Protein AF-A0A946URS5-F1 (afdb_monomer_lite)

Secondary structure (DSSP, 8-state):
---HHHHHHHHHHHHHHHHGGGTEEEEETTEEEES--SSEEEEEEEEEETTTEEEEEEEEEETT--EE-TTSS-EE---SGGG---SB-SS-TT--TT-EETTS-HHHHHHHIIIIIHHHHHHHHHHHHT-SSGGGGHHHHHHHHH---SSS-GGGSTHHHHHHHHHHHHTT-HHHHHHHHHHHHHHTT--HHHHHHHHHHHHH--SGGGT--

Structure (mmCIF, N/CA/C/O backbone):
data_AF-A0A946URS5-F1
#
_entry.id   AF-A0A946URS5-F1
#
loop_
_atom_site.group_PDB
_atom_site.id
_atom_site.type_symbol
_atom_site.label_atom_id
_atom_site.label_alt_id
_atom_site.label_comp_id
_atom_site.label_asym_id
_atom_site.label_entity_id
_atom_site.label_seq_id
_atom_site.pdbx_PDB_ins_code
_atom_site.Cartn_x
_atom_site.Cartn_y
_atom_site.Cartn_z
_atom_site.occupancy
_atom_site.B_iso_or_equiv
_atom_site.auth_seq_id
_atom_site.auth_comp_id
_atom_site.auth_asym_id
_atom_site.auth_atom_id
_atom_site.pdbx_PDB_model_num
ATOM 1 N N . MET A 1 1 ? 13.598 12.250 -23.402 1.00 90.44 1 MET A N 1
ATOM 2 C CA . MET A 1 1 ? 12.634 11.781 -22.384 1.00 90.44 1 MET A CA 1
ATOM 3 C C . MET A 1 1 ? 11.651 10.894 -23.112 1.00 90.44 1 MET A C 1
ATOM 5 O O . MET A 1 1 ? 11.209 11.304 -24.179 1.00 90.44 1 MET A O 1
ATOM 9 N N . LEU A 1 2 ? 11.371 9.710 -22.581 1.00 94.25 2 LEU A N 1
ATOM 10 C CA . LEU A 1 2 ? 10.405 8.775 -23.150 1.00 94.25 2 LEU A CA 1
ATOM 11 C C . LEU A 1 2 ? 9.027 9.427 -23.253 1.00 94.25 2 LEU A C 1
ATOM 13 O O . LEU A 1 2 ? 8.646 10.230 -22.389 1.00 94.25 2 LEU A O 1
ATOM 17 N N . SER A 1 3 ? 8.287 9.077 -24.304 1.00 96.00 3 SER A N 1
ATOM 18 C CA . SER A 1 3 ? 6.876 9.422 -24.374 1.00 96.00 3 SER A CA 1
ATOM 19 C C . SER A 1 3 ? 6.088 8.658 -23.305 1.00 96.00 3 SER A C 1
ATOM 21 O O . SER A 1 3 ? 6.568 7.720 -22.663 1.00 96.00 3 SER A O 1
ATOM 23 N N . ALA A 1 4 ? 4.845 9.086 -23.107 1.00 94.25 4 ALA A N 1
ATOM 24 C CA . ALA A 1 4 ? 3.891 8.361 -22.289 1.00 94.25 4 ALA A CA 1
ATOM 25 C C . ALA A 1 4 ? 3.738 6.900 -22.743 1.00 94.25 4 ALA A C 1
ATOM 27 O O . ALA A 1 4 ? 3.637 6.030 -21.890 1.00 94.25 4 ALA A O 1
ATOM 28 N N . ASP A 1 5 ? 3.725 6.627 -24.039 1.00 94.25 5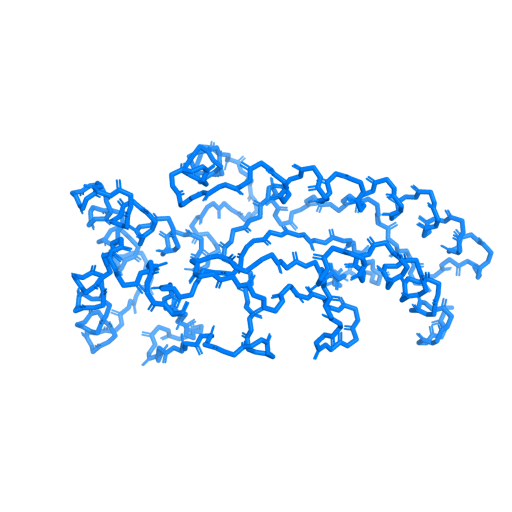 ASP A N 1
ATOM 29 C CA . ASP A 1 5 ? 3.456 5.277 -24.527 1.00 94.25 5 ASP A CA 1
ATOM 30 C C . ASP A 1 5 ? 4.720 4.418 -24.451 1.00 94.25 5 ASP A C 1
ATOM 32 O O . ASP A 1 5 ? 4.663 3.311 -23.922 1.00 94.25 5 ASP A O 1
ATOM 36 N N . ASP A 1 6 ? 5.884 4.978 -24.803 1.00 94.88 6 ASP A N 1
ATOM 37 C CA . ASP A 1 6 ? 7.175 4.278 -24.694 1.00 94.88 6 ASP A CA 1
ATOM 38 C C . ASP A 1 6 ? 7.498 3.874 -23.251 1.00 94.88 6 ASP A C 1
ATOM 40 O O . ASP A 1 6 ? 8.149 2.859 -23.009 1.00 94.88 6 ASP A O 1
ATOM 44 N N . PHE A 1 7 ? 7.046 4.666 -22.271 1.00 96.69 7 PHE A N 1
ATOM 45 C CA . PHE A 1 7 ? 7.262 4.337 -20.868 1.00 96.69 7 PHE A CA 1
ATOM 46 C C . PHE A 1 7 ? 6.332 3.216 -20.382 1.00 96.69 7 PHE A C 1
ATOM 48 O O . PHE A 1 7 ? 6.789 2.313 -19.684 1.00 96.69 7 PHE A O 1
ATOM 55 N N . TYR A 1 8 ? 5.034 3.263 -20.701 1.00 96.00 8 TYR A N 1
ATOM 56 C CA . TYR A 1 8 ? 4.059 2.355 -20.079 1.00 96.00 8 TYR A CA 1
ATOM 57 C C . TYR A 1 8 ? 3.742 1.119 -20.904 1.00 96.00 8 TYR A C 1
ATOM 59 O O . TYR A 1 8 ? 3.495 0.090 -20.295 1.00 96.00 8 TYR A O 1
ATOM 67 N N . ALA A 1 9 ? 3.809 1.160 -22.235 1.00 93.94 9 ALA A N 1
ATOM 68 C CA . ALA A 1 9 ? 3.525 -0.009 -23.065 1.00 93.94 9 ALA A CA 1
ATOM 69 C C . ALA A 1 9 ? 4.309 -1.273 -22.644 1.00 93.94 9 ALA A C 1
ATOM 71 O O . ALA A 1 9 ? 3.672 -2.312 -22.459 1.00 93.94 9 ALA A O 1
ATOM 72 N N . PRO A 1 10 ? 5.641 -1.231 -22.407 1.00 95.12 10 PRO A N 1
ATOM 73 C CA . PRO A 1 10 ? 6.361 -2.422 -21.953 1.00 95.12 10 PRO A CA 1
ATOM 74 C C . PRO A 1 10 ? 5.975 -2.845 -20.527 1.00 95.12 10 PRO A C 1
ATOM 76 O O . PRO A 1 10 ? 5.982 -4.035 -20.217 1.00 95.12 10 PRO A O 1
ATOM 79 N N . ILE A 1 11 ? 5.628 -1.888 -19.660 1.00 95.44 11 ILE A N 1
ATOM 80 C CA . ILE A 1 11 ? 5.189 -2.155 -18.283 1.00 95.44 11 ILE A CA 1
ATOM 81 C C . ILE A 1 11 ? 3.841 -2.868 -18.308 1.00 95.44 11 ILE A C 1
ATOM 83 O O . ILE A 1 11 ? 3.711 -3.932 -17.713 1.00 95.44 11 ILE A O 1
ATOM 87 N N . ASP A 1 12 ? 2.857 -2.292 -18.996 1.00 92.44 12 ASP A N 1
ATOM 88 C CA . ASP A 1 12 ? 1.502 -2.824 -19.079 1.00 92.44 12 ASP A CA 1
ATOM 89 C C . ASP A 1 12 ? 1.533 -4.226 -19.704 1.00 92.44 12 ASP A C 1
ATOM 91 O O . ASP A 1 12 ? 1.006 -5.164 -19.114 1.00 92.44 12 ASP A O 1
ATOM 95 N N . ALA A 1 13 ? 2.284 -4.422 -20.795 1.00 92.38 13 ALA A N 1
ATOM 96 C CA . ALA A 1 13 ? 2.452 -5.737 -21.416 1.00 92.38 13 ALA A CA 1
ATOM 97 C C . ALA A 1 13 ? 3.059 -6.790 -20.467 1.00 92.38 13 ALA A C 1
ATOM 99 O O . ALA A 1 13 ? 2.622 -7.944 -20.450 1.00 92.38 13 ALA A O 1
ATOM 100 N N . LEU A 1 14 ? 4.072 -6.424 -19.673 1.00 94.31 14 LEU A N 1
ATOM 101 C CA . LEU A 1 14 ? 4.682 -7.334 -18.704 1.00 94.31 14 LEU A CA 1
ATOM 102 C C . LEU A 1 14 ? 3.735 -7.639 -17.536 1.00 94.31 14 LEU A C 1
ATOM 104 O O . LEU A 1 14 ? 3.571 -8.805 -17.174 1.00 94.31 14 LEU A O 1
ATOM 108 N N . VAL A 1 15 ? 3.144 -6.606 -16.936 1.00 92.38 15 VAL A N 1
ATOM 109 C CA . VAL A 1 15 ? 2.330 -6.732 -15.723 1.00 92.38 15 VAL A CA 1
ATOM 110 C C . VAL A 1 15 ? 1.008 -7.426 -16.028 1.00 92.38 15 VAL A C 1
ATOM 112 O O . VAL A 1 15 ? 0.640 -8.333 -15.286 1.00 92.38 15 VAL A O 1
ATOM 115 N N . ASP A 1 16 ? 0.332 -7.080 -17.126 1.00 89.38 16 ASP A N 1
ATOM 116 C CA . ASP A 1 16 ? -0.917 -7.735 -17.524 1.00 89.38 16 ASP A CA 1
ATOM 117 C C . ASP A 1 16 ? -0.676 -9.223 -17.780 1.00 89.38 16 ASP A C 1
ATOM 119 O O . ASP A 1 16 ? -1.382 -10.062 -17.229 1.00 89.38 16 ASP A O 1
ATOM 123 N N . ARG A 1 17 ? 0.393 -9.574 -18.507 1.00 88.69 17 ARG A N 1
ATOM 124 C CA . ARG A 1 17 ? 0.787 -10.973 -18.731 1.00 88.69 17 ARG A CA 1
ATOM 125 C C . ARG A 1 17 ? 1.010 -11.744 -17.425 1.00 88.69 17 ARG A C 1
ATOM 127 O O . ARG A 1 17 ? 0.656 -12.911 -17.354 1.00 88.69 17 ARG A O 1
ATOM 134 N N . ARG A 1 18 ? 1.622 -11.127 -16.409 1.00 90.19 18 ARG A N 1
ATOM 135 C CA . ARG A 1 18 ? 2.018 -11.816 -15.164 1.00 90.19 18 ARG A CA 1
ATOM 136 C C . ARG A 1 18 ? 0.934 -11.828 -14.090 1.00 90.19 18 ARG A C 1
ATOM 138 O O . ARG A 1 18 ? 0.842 -12.792 -13.340 1.00 90.19 18 ARG A O 1
ATOM 145 N N . LEU A 1 19 ? 0.146 -10.762 -13.971 1.00 89.81 19 LEU A N 1
ATOM 146 C CA . LEU A 1 19 ? -0.828 -10.614 -12.889 1.00 89.81 19 LEU A CA 1
ATOM 147 C C . LEU A 1 19 ? -2.262 -10.963 -13.309 1.00 89.81 19 LEU A C 1
ATOM 149 O O . LEU A 1 19 ? -3.072 -11.261 -12.427 1.00 89.81 19 LEU A O 1
ATOM 153 N N . ALA A 1 20 ? -2.595 -10.973 -14.608 1.00 86.75 20 ALA A N 1
ATOM 154 C CA . ALA A 1 20 ? -3.944 -11.335 -15.058 1.00 86.75 20 ALA A CA 1
ATOM 155 C C . ALA A 1 20 ? -4.323 -12.766 -14.648 1.00 86.75 20 ALA A C 1
ATOM 157 O O . ALA A 1 20 ? -5.420 -12.983 -14.136 1.00 86.75 20 ALA A O 1
ATOM 158 N N . GLU A 1 21 ? -3.396 -13.723 -14.771 1.00 85.38 21 GLU A N 1
ATOM 159 C CA . GLU A 1 21 ? -3.600 -15.118 -14.340 1.00 85.38 21 GLU A CA 1
ATOM 160 C C . GLU A 1 21 ? -3.854 -15.237 -12.827 1.00 85.38 21 GLU A C 1
ATOM 162 O O . GLU A 1 21 ? -4.538 -16.149 -12.367 1.00 85.38 21 GLU A O 1
ATOM 167 N N . LEU A 1 22 ? -3.372 -14.269 -12.043 1.00 88.12 22 LEU A N 1
ATOM 168 C CA . LEU A 1 22 ? -3.565 -14.194 -10.592 1.00 88.12 22 LEU A CA 1
ATOM 169 C C . LEU A 1 22 ? -4.853 -13.450 -10.191 1.00 88.12 22 LEU A C 1
ATOM 171 O O . LEU A 1 22 ? -5.116 -13.252 -8.994 1.00 88.12 22 LEU A O 1
ATOM 175 N N . GLY A 1 23 ? -5.662 -13.042 -11.175 1.00 91.06 23 GLY A N 1
ATOM 176 C CA . GLY A 1 23 ? -6.934 -12.344 -10.998 1.00 91.06 23 GLY A CA 1
ATOM 177 C C . GLY A 1 23 ? -6.800 -10.841 -10.748 1.00 91.06 23 GLY A C 1
ATOM 178 O O . GLY A 1 23 ? -7.735 -10.222 -10.227 1.00 91.06 23 GLY A O 1
ATOM 179 N N . PHE A 1 2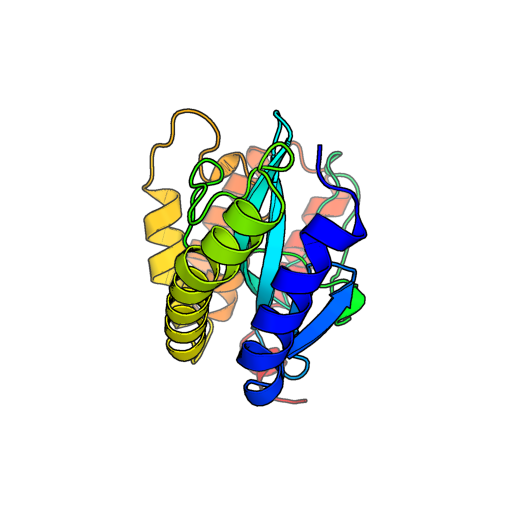4 ? -5.648 -10.244 -11.061 1.00 93.25 24 PHE A N 1
ATOM 180 C CA . PHE A 1 24 ? -5.513 -8.790 -11.053 1.00 93.25 24 PHE A CA 1
ATOM 181 C C . PHE A 1 24 ? -6.129 -8.192 -12.307 1.00 93.25 24 PHE A C 1
ATOM 183 O O . PHE A 1 24 ? -6.023 -8.733 -13.403 1.00 93.25 24 PHE A O 1
ATOM 190 N N . VAL A 1 25 ? -6.711 -7.013 -12.134 1.00 92.50 25 VAL A N 1
ATOM 191 C CA . VAL A 1 25 ? -7.199 -6.184 -13.230 1.00 92.50 25 VAL A CA 1
ATOM 192 C C . VAL A 1 25 ? -6.590 -4.796 -13.123 1.00 92.50 25 VAL A C 1
ATOM 194 O O . VAL A 1 25 ? -6.371 -4.280 -12.020 1.00 92.50 25 VAL A O 1
ATOM 197 N N . GLN A 1 26 ? -6.321 -4.175 -14.269 1.00 93.12 26 GLN A N 1
ATOM 198 C CA . GLN A 1 26 ? -5.874 -2.791 -14.307 1.00 93.12 26 GLN A CA 1
ATOM 199 C C . GLN A 1 26 ? -7.046 -1.872 -13.924 1.00 93.12 26 GLN A C 1
ATOM 201 O O . GLN A 1 26 ? -8.106 -1.887 -14.547 1.00 93.12 26 GLN A O 1
ATOM 206 N N . ILE A 1 27 ? -6.874 -1.069 -12.871 1.00 91.50 27 ILE A N 1
ATOM 207 C CA . ILE A 1 27 ? -7.929 -0.177 -12.345 1.00 91.50 27 ILE A CA 1
ATOM 208 C C . ILE A 1 27 ? -7.764 1.273 -12.806 1.00 91.50 27 ILE A C 1
ATOM 210 O O . ILE A 1 27 ? -8.723 2.046 -12.827 1.00 91.50 27 ILE A O 1
ATOM 214 N N . ARG A 1 28 ? -6.530 1.639 -13.154 1.00 90.44 28 ARG A N 1
ATOM 215 C CA . ARG A 1 28 ? -6.095 2.866 -13.830 1.00 90.44 28 ARG A CA 1
ATOM 216 C C . ARG A 1 28 ? -4.685 2.605 -14.361 1.00 90.44 28 ARG A C 1
ATOM 218 O O . ARG A 1 28 ? -4.033 1.672 -13.898 1.00 90.44 28 ARG A O 1
ATOM 225 N N . ARG A 1 29 ? -4.193 3.443 -15.275 1.00 90.44 29 ARG A N 1
ATOM 226 C CA . ARG A 1 29 ? -2.834 3.319 -15.827 1.00 90.44 29 ARG A CA 1
ATOM 227 C C . ARG A 1 29 ? -1.804 3.062 -14.725 1.00 90.44 29 ARG A C 1
ATOM 229 O O . ARG A 1 29 ? -1.778 3.772 -13.715 1.00 90.44 29 ARG A O 1
ATOM 236 N N . ALA A 1 30 ? -0.996 2.027 -14.922 1.00 91.38 30 ALA A N 1
ATOM 237 C CA . ALA A 1 30 ? 0.031 1.579 -13.993 1.00 91.38 30 ALA A CA 1
ATOM 238 C C . ALA A 1 30 ? -0.430 1.215 -12.574 1.00 91.38 30 ALA A C 1
ATOM 240 O O . ALA A 1 30 ? 0.341 1.341 -11.623 1.00 91.38 30 ALA A O 1
ATOM 241 N N . ASN A 1 31 ? -1.694 0.831 -12.402 1.00 94.12 31 ASN A N 1
ATOM 242 C CA . ASN A 1 31 ? -2.240 0.365 -11.135 1.00 94.12 31 ASN A CA 1
ATOM 243 C C . ASN A 1 31 ? -3.125 -0.856 -11.376 1.00 94.12 31 ASN A C 1
ATOM 245 O O . ASN A 1 31 ? -4.096 -0.800 -12.134 1.00 94.12 31 ASN A O 1
ATOM 249 N N . TRP A 1 32 ? -2.838 -1.913 -10.636 1.00 95.12 32 TRP A N 1
ATOM 250 C CA . TRP A 1 32 ? -3.509 -3.194 -10.698 1.00 95.12 32 TRP A CA 1
ATOM 251 C C . TRP A 1 32 ? -3.974 -3.591 -9.310 1.00 95.12 32 TRP A C 1
ATOM 253 O O . TRP A 1 32 ? -3.299 -3.361 -8.303 1.00 95.12 32 TRP A O 1
ATOM 263 N N . ALA A 1 33 ? -5.147 -4.199 -9.264 1.00 94.00 33 ALA A N 1
ATOM 264 C CA . ALA A 1 33 ? -5.737 -4.676 -8.033 1.00 94.00 33 ALA A CA 1
ATOM 265 C C . ALA A 1 33 ? -6.458 -5.992 -8.289 1.00 94.00 33 ALA A C 1
ATOM 267 O O . ALA A 1 33 ? -7.082 -6.171 -9.336 1.00 94.00 33 ALA A O 1
ATOM 268 N N . LYS A 1 34 ? -6.408 -6.904 -7.321 1.00 91.94 34 LYS A N 1
ATOM 269 C CA . LYS A 1 34 ? -7.194 -8.140 -7.383 1.00 91.94 34 LYS A CA 1
ATOM 270 C C . LYS A 1 34 ? -8.653 -7.843 -7.031 1.00 91.94 34 LYS A C 1
ATOM 272 O O . LYS A 1 34 ? -8.905 -7.046 -6.129 1.00 91.94 34 LYS A O 1
ATOM 277 N N . GLN A 1 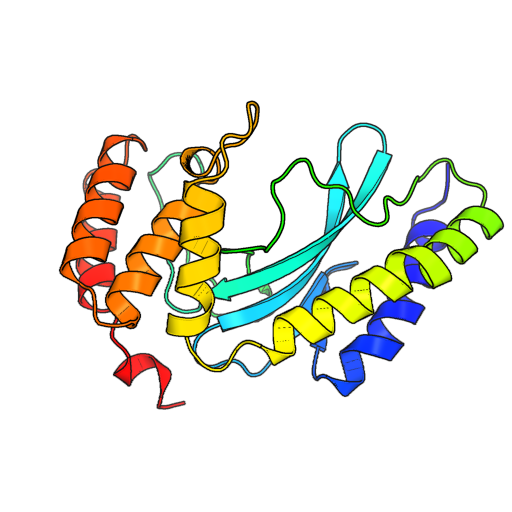35 ? -9.621 -8.411 -7.755 1.00 79.06 35 GLN A N 1
ATOM 278 C CA . GLN A 1 35 ? -11.047 -8.071 -7.593 1.00 79.06 35 GLN A CA 1
ATOM 279 C C . GLN A 1 35 ? -11.709 -8.732 -6.373 1.00 79.06 35 GLN A C 1
ATOM 281 O O . GLN A 1 35 ? -12.489 -8.072 -5.681 1.00 79.06 35 GLN A O 1
ATOM 286 N N . ASP A 1 36 ? -11.391 -9.990 -6.091 1.00 69.12 36 ASP A N 1
ATOM 287 C CA . ASP A 1 36 ? -12.017 -10.752 -5.011 1.00 69.12 36 ASP A CA 1
ATOM 288 C C . ASP A 1 36 ? -11.099 -10.837 -3.795 1.00 69.12 36 ASP A C 1
ATOM 290 O O . ASP A 1 36 ? -10.058 -11.503 -3.822 1.00 69.12 36 ASP A O 1
ATOM 294 N N . CYS A 1 37 ? -11.429 -10.066 -2.760 1.00 70.25 37 CYS A N 1
ATOM 295 C CA . CYS A 1 37 ? -10.664 -10.061 -1.525 1.00 70.25 37 CYS A CA 1
ATOM 296 C C . CYS A 1 37 ? -11.562 -9.636 -0.364 1.00 70.25 37 CYS A C 1
ATOM 298 O O . CYS A 1 37 ? -11.968 -8.473 -0.297 1.00 70.25 37 CYS A O 1
ATOM 300 N N . LYS A 1 38 ? -11.854 -10.572 0.547 1.00 72.56 38 LYS A N 1
ATOM 301 C CA . LYS A 1 38 ? -12.767 -10.355 1.678 1.00 72.56 38 LYS A CA 1
ATOM 302 C C . LYS A 1 38 ? -12.255 -9.287 2.651 1.00 72.56 38 LYS A C 1
ATOM 304 O O . LYS A 1 38 ? -12.944 -8.314 2.942 1.00 72.56 38 LYS A O 1
ATOM 309 N N . SER A 1 39 ? -11.007 -9.419 3.092 1.00 83.31 39 SER A N 1
ATOM 310 C CA . SER A 1 39 ? -10.408 -8.587 4.146 1.00 83.31 39 SER A CA 1
ATOM 311 C C . SER A 1 39 ? -9.356 -7.601 3.639 1.00 83.31 39 SER A C 1
ATOM 313 O O . SER A 1 39 ? -9.328 -6.446 4.067 1.00 83.31 39 SER A O 1
ATOM 315 N N . ALA A 1 40 ? -8.499 -8.042 2.720 1.00 89.56 40 ALA A N 1
ATOM 316 C CA . ALA A 1 40 ? -7.384 -7.263 2.203 1.00 89.56 40 ALA A CA 1
ATOM 317 C C . ALA A 1 40 ? -7.232 -7.484 0.705 1.00 89.56 40 ALA A C 1
ATOM 319 O O . ALA A 1 40 ? -7.158 -8.619 0.246 1.00 89.56 40 ALA A O 1
ATOM 320 N N . ARG A 1 41 ? -7.151 -6.395 -0.048 1.00 91.75 41 ARG A N 1
ATOM 321 C CA . ARG A 1 41 ? -7.011 -6.370 -1.494 1.00 91.75 41 ARG A CA 1
ATOM 322 C C . ARG A 1 41 ? -5.554 -6.173 -1.897 1.00 91.75 41 ARG A C 1
ATOM 324 O O . ARG A 1 41 ? -5.021 -5.093 -1.633 1.00 91.75 41 ARG A O 1
ATOM 331 N N . PRO A 1 42 ? -4.922 -7.163 -2.553 1.00 94.19 42 PRO A N 1
ATOM 332 C CA . PRO A 1 42 ? -3.629 -6.985 -3.193 1.00 94.19 42 PRO A CA 1
ATOM 333 C C . PRO A 1 42 ? -3.648 -5.818 -4.181 1.00 94.19 42 PRO A C 1
ATOM 335 O O . PRO A 1 42 ? -4.537 -5.728 -5.035 1.00 94.19 42 PRO A O 1
ATOM 338 N N . LEU A 1 43 ? -2.652 -4.946 -4.064 1.00 94.75 43 LEU A N 1
ATOM 339 C CA . LEU A 1 43 ? -2.408 -3.811 -4.942 1.00 94.75 43 LEU A CA 1
ATOM 340 C C . LEU A 1 43 ? -0.982 -3.861 -5.469 1.00 94.75 43 LEU A C 1
ATOM 342 O O . LEU A 1 43 ? -0.046 -4.038 -4.694 1.00 94.75 43 LEU A O 1
ATOM 346 N N . PHE A 1 44 ? -0.827 -3.615 -6.763 1.00 94.94 44 PHE A N 1
ATOM 347 C CA . PHE A 1 44 ? 0.454 -3.388 -7.420 1.00 94.94 44 PHE A CA 1
ATOM 348 C C . PHE A 1 44 ? 0.351 -2.111 -8.250 1.00 94.94 44 PHE A C 1
ATOM 350 O O . PHE A 1 44 ? -0.636 -1.912 -8.957 1.00 94.94 44 PHE A O 1
ATOM 357 N N . PHE A 1 45 ? 1.326 -1.215 -8.174 1.00 94.50 45 PHE A N 1
ATOM 358 C CA . PHE A 1 45 ? 1.321 -0.003 -8.985 1.00 94.50 45 PHE A CA 1
ATOM 359 C C . PHE A 1 45 ? 2.719 0.564 -9.190 1.00 94.50 45 PHE A C 1
ATOM 361 O O . PHE A 1 45 ? 3.642 0.280 -8.435 1.00 94.50 45 PHE A O 1
ATOM 368 N N . ILE A 1 46 ? 2.866 1.411 -10.204 1.00 94.50 46 ILE A N 1
ATOM 369 C CA . ILE A 1 46 ? 4.089 2.176 -10.427 1.00 94.50 46 ILE A CA 1
ATOM 370 C C . ILE A 1 46 ? 3.954 3.528 -9.725 1.00 94.50 46 ILE A C 1
ATOM 372 O O . ILE A 1 46 ? 3.128 4.363 -10.100 1.00 94.50 46 ILE A O 1
ATOM 376 N N . GLN A 1 47 ? 4.760 3.754 -8.690 1.00 92.75 47 GLN A N 1
ATOM 377 C CA . GLN A 1 47 ? 4.840 5.038 -8.005 1.00 92.75 47 GLN A CA 1
ATOM 378 C C . GLN A 1 47 ? 5.822 5.961 -8.726 1.00 92.75 47 GLN A C 1
ATOM 380 O O . GLN A 1 47 ? 6.939 5.562 -9.046 1.00 92.75 47 GLN A O 1
ATOM 385 N N . HIS A 1 48 ? 5.429 7.217 -8.942 1.00 92.81 48 HIS A N 1
ATOM 386 C CA . HIS A 1 48 ? 6.305 8.247 -9.499 1.00 92.81 48 HIS A CA 1
ATOM 387 C C . HIS A 1 48 ? 6.920 9.098 -8.389 1.00 92.81 48 HIS A C 1
ATOM 389 O O . HIS A 1 48 ? 6.218 9.643 -7.536 1.00 92.81 48 HIS A O 1
ATOM 395 N N . TYR A 1 49 ? 8.236 9.252 -8.439 1.00 90.00 49 TYR A N 1
ATOM 396 C CA . TYR A 1 49 ? 9.031 10.038 -7.507 1.00 90.00 49 TYR A CA 1
ATOM 397 C C . TYR A 1 49 ? 9.545 11.316 -8.179 1.00 90.00 49 TYR A C 1
ATOM 399 O O . TYR A 1 49 ? 9.566 11.456 -9.408 1.00 90.00 49 TYR A O 1
ATOM 407 N N . LYS A 1 50 ? 10.019 12.262 -7.358 1.00 86.88 50 LYS A N 1
ATOM 408 C CA . LYS A 1 50 ? 10.766 13.428 -7.851 1.00 86.88 50 LYS A CA 1
ATOM 409 C C . LYS A 1 50 ? 11.960 12.975 -8.703 1.00 86.88 50 LYS A C 1
ATOM 411 O O . LYS A 1 50 ? 12.569 11.943 -8.428 1.00 86.88 50 LYS A O 1
ATOM 416 N N . GLY A 1 51 ? 12.289 13.769 -9.723 1.00 88.06 51 GLY A N 1
ATOM 417 C CA . GLY A 1 51 ? 13.398 13.484 -10.640 1.00 88.06 51 GLY A CA 1
ATOM 418 C C . GLY A 1 51 ? 13.049 12.553 -11.803 1.00 88.06 51 GLY A C 1
ATOM 419 O O . GLY A 1 51 ? 13.958 12.008 -12.413 1.00 88.06 51 GLY A O 1
ATOM 420 N N . LYS A 1 52 ? 11.755 12.370 -12.118 1.00 92.00 52 LYS A N 1
ATOM 421 C CA . LYS A 1 52 ? 11.294 11.501 -13.219 1.00 92.00 52 LYS A CA 1
ATOM 422 C C . LYS A 1 52 ? 11.818 10.064 -13.082 1.00 92.00 52 LYS A C 1
ATOM 424 O O . LYS A 1 52 ? 12.226 9.429 -14.050 1.00 92.00 52 LYS A O 1
ATOM 429 N N . ILE A 1 53 ? 11.778 9.567 -11.851 1.00 93.38 53 ILE A N 1
ATOM 430 C CA . ILE A 1 53 ? 12.030 8.170 -11.511 1.00 93.38 53 ILE A CA 1
ATOM 431 C C . ILE A 1 53 ? 10.706 7.555 -11.095 1.00 93.38 53 ILE A C 1
ATOM 433 O O . ILE A 1 53 ? 9.919 8.197 -10.400 1.00 93.38 53 ILE A O 1
ATOM 437 N N . SER A 1 54 ? 10.463 6.320 -11.505 1.00 94.81 54 SER A N 1
ATOM 438 C CA . SER A 1 54 ? 9.323 5.539 -11.026 1.00 94.81 54 SER A CA 1
ATOM 439 C C . SER A 1 54 ? 9.798 4.210 -10.468 1.00 94.81 54 SER A C 1
ATOM 441 O O . SER A 1 54 ? 10.881 3.774 -10.825 1.00 94.81 54 SER A O 1
ATOM 443 N N . ALA A 1 55 ? 9.026 3.571 -9.603 1.00 93.94 55 ALA A N 1
ATOM 444 C CA . ALA A 1 55 ? 9.338 2.231 -9.115 1.00 93.94 55 ALA A CA 1
ATOM 445 C C . ALA A 1 55 ? 8.043 1.451 -8.854 1.00 93.94 55 ALA A C 1
ATOM 447 O O . ALA A 1 55 ? 7.025 2.078 -8.537 1.00 93.94 55 ALA A O 1
ATOM 448 N N . PRO A 1 56 ? 8.049 0.117 -8.999 1.00 94.06 56 PRO A N 1
ATOM 449 C CA . PRO A 1 56 ? 6.964 -0.716 -8.512 1.00 94.06 56 PRO A CA 1
ATOM 450 C C . PRO A 1 56 ? 6.793 -0.590 -7.000 1.00 94.06 56 PRO A C 1
ATOM 452 O O . PRO A 1 56 ? 7.755 -0.545 -6.239 1.00 94.06 56 PRO A O 1
ATOM 455 N N . VAL A 1 57 ? 5.537 -0.580 -6.578 1.00 93.06 57 VAL A N 1
ATOM 456 C CA . VAL A 1 57 ? 5.107 -0.652 -5.188 1.00 93.06 57 VAL A CA 1
ATOM 457 C C . VAL A 1 57 ? 3.970 -1.653 -5.111 1.00 93.06 57 VAL A C 1
ATOM 459 O O . VAL A 1 57 ? 3.078 -1.670 -5.962 1.00 93.06 57 VAL A O 1
ATOM 462 N N . TRP A 1 58 ? 3.983 -2.474 -4.069 1.00 94.44 58 TRP A N 1
ATOM 463 C CA . TRP A 1 58 ? 2.910 -3.416 -3.807 1.00 94.44 58 TRP A CA 1
ATOM 464 C C . TRP A 1 58 ? 2.565 -3.504 -2.333 1.00 94.44 58 TRP A C 1
ATOM 466 O O . TRP A 1 58 ? 3.319 -3.075 -1.464 1.00 94.44 58 TRP A O 1
ATOM 476 N N . GLY A 1 59 ? 1.392 -4.053 -2.055 1.00 94.19 59 GLY A N 1
ATOM 477 C CA . GLY A 1 59 ? 0.918 -4.256 -0.700 1.00 94.19 59 GLY A CA 1
ATOM 478 C C . GLY A 1 59 ? -0.582 -4.482 -0.662 1.00 94.19 59 GLY A C 1
ATOM 479 O O . GLY A 1 59 ? -1.169 -4.959 -1.633 1.00 94.19 59 GLY A O 1
ATOM 480 N N . TYR A 1 60 ? -1.207 -4.127 0.454 1.00 93.81 60 TYR A N 1
ATOM 481 C CA . TYR A 1 60 ? -2.629 -4.363 0.671 1.00 93.81 60 TYR A CA 1
ATOM 482 C C . TYR A 1 60 ? -3.404 -3.072 0.897 1.00 93.81 60 TYR A C 1
ATOM 484 O O . TYR A 1 60 ? -2.938 -2.169 1.592 1.00 93.81 60 TYR A O 1
ATOM 492 N N . SER A 1 61 ? -4.611 -3.025 0.335 1.00 92.81 61 SER A N 1
ATOM 493 C CA . SER A 1 61 ? -5.701 -2.149 0.768 1.00 92.81 61 SER A CA 1
ATOM 494 C C . SER A 1 61 ? -6.648 -2.947 1.658 1.00 92.81 61 SER A C 1
ATOM 496 O O . SER A 1 61 ? -7.109 -4.011 1.261 1.00 92.81 61 SER A O 1
ATOM 498 N N . LEU A 1 62 ? -6.929 -2.477 2.862 1.00 91.88 62 LEU A N 1
ATOM 499 C CA . LEU A 1 62 ? -7.731 -3.172 3.858 1.00 91.88 62 LEU A CA 1
ATOM 500 C C . LEU A 1 62 ? -9.167 -2.642 3.823 1.00 91.88 62 LEU A C 1
ATOM 502 O O . LEU A 1 62 ? -9.419 -1.459 4.043 1.00 91.88 62 LEU A O 1
ATOM 506 N N . ASN A 1 63 ? -10.135 -3.528 3.584 1.00 87.44 63 ASN A N 1
ATOM 507 C CA . ASN A 1 63 ? -11.533 -3.136 3.343 1.00 87.44 63 ASN A CA 1
ATOM 508 C C . ASN A 1 63 ? -12.230 -2.531 4.579 1.00 87.44 63 ASN A C 1
ATOM 510 O O . ASN A 1 63 ? -13.286 -1.906 4.462 1.00 87.44 63 ASN A O 1
ATOM 514 N N . PHE A 1 64 ? -11.646 -2.728 5.760 1.00 88.81 64 PHE A N 1
ATOM 515 C CA . PHE A 1 64 ? -12.169 -2.294 7.055 1.00 88.81 64 PHE A CA 1
ATOM 516 C C . PHE A 1 64 ? -11.423 -1.082 7.632 1.00 88.81 64 PHE A C 1
ATOM 518 O O . PHE A 1 64 ? -11.794 -0.597 8.701 1.00 88.81 64 PHE A O 1
ATOM 525 N N . VAL A 1 65 ? -10.388 -0.580 6.948 1.00 90.75 65 VAL A N 1
ATOM 526 C CA . VAL A 1 65 ? -9.596 0.558 7.426 1.00 90.75 65 VAL A CA 1
ATOM 527 C C . VAL A 1 65 ? -10.132 1.854 6.822 1.00 90.75 65 VAL A C 1
ATOM 529 O O . VAL A 1 65 ? -10.189 2.001 5.598 1.00 90.75 65 VAL A O 1
ATOM 532 N N . PRO A 1 66 ? -10.539 2.821 7.655 1.00 90.31 66 PRO A N 1
ATOM 533 C CA . PRO A 1 66 ? -10.958 4.120 7.165 1.00 90.31 66 PRO A CA 1
ATOM 534 C C . PRO A 1 66 ? -9.760 4.981 6.763 1.00 90.31 66 PRO A C 1
ATOM 536 O O . PRO A 1 66 ? -8.682 4.864 7.332 1.00 90.31 66 PRO A O 1
ATOM 539 N N . HIS A 1 67 ? -9.951 5.887 5.806 1.00 88.69 67 HIS A N 1
ATOM 540 C CA . HIS A 1 67 ? -8.925 6.842 5.377 1.00 88.69 67 HIS A CA 1
ATOM 541 C C . HIS A 1 67 ? -9.307 8.244 5.812 1.00 88.69 67 HIS A C 1
ATOM 543 O O . HIS A 1 67 ? -10.464 8.645 5.692 1.00 88.69 67 HIS A O 1
ATOM 549 N N . ILE A 1 68 ? -8.332 9.021 6.262 1.00 85.31 68 ILE A N 1
ATOM 550 C CA . ILE A 1 68 ? -8.549 10.409 6.672 1.00 85.31 68 ILE A CA 1
ATOM 551 C C . ILE A 1 68 ? -7.986 11.322 5.588 1.00 85.31 68 ILE A C 1
ATOM 553 O O . ILE A 1 68 ? -6.942 11.029 5.005 1.00 85.31 68 ILE A O 1
ATOM 557 N N . ASN A 1 69 ? -8.671 12.422 5.268 1.00 81.44 69 ASN A N 1
ATOM 558 C CA . ASN A 1 69 ? -8.024 13.446 4.450 1.00 81.44 69 ASN A CA 1
ATOM 559 C C . ASN A 1 69 ? -6.866 14.106 5.207 1.00 81.44 69 ASN A C 1
ATOM 561 O O . ASN A 1 69 ? -6.806 14.094 6.433 1.00 81.44 69 ASN A O 1
ATOM 565 N N . ASN A 1 70 ? -6.004 14.787 4.457 1.00 73.50 70 ASN A N 1
ATOM 566 C CA . ASN A 1 70 ? -4.831 15.484 4.989 1.00 73.50 70 ASN A CA 1
ATOM 567 C C . ASN A 1 70 ? -5.150 16.520 6.083 1.00 73.50 70 ASN A C 1
ATOM 569 O O . ASN A 1 70 ? -4.252 16.916 6.809 1.00 73.50 70 ASN A O 1
ATOM 573 N N . SER A 1 71 ? -6.403 16.978 6.191 1.00 76.12 71 SER A N 1
ATOM 574 C CA . SER A 1 71 ? -6.833 17.954 7.197 1.00 76.12 71 SER A CA 1
ATOM 575 C C . SER A 1 71 ? -7.419 17.329 8.470 1.00 76.12 71 SER A C 1
ATOM 577 O O . SER A 1 71 ? -7.977 18.063 9.279 1.00 76.12 71 SER A O 1
ATOM 579 N N . GLY A 1 72 ? -7.449 15.997 8.607 1.00 75.94 72 GLY A N 1
ATOM 580 C CA . GLY A 1 72 ? -7.994 15.342 9.806 1.00 75.94 72 GLY A CA 1
ATOM 581 C C . GLY A 1 72 ? -9.509 15.517 10.019 1.00 75.94 72 GLY A C 1
ATOM 582 O O . GLY A 1 72 ? -10.026 15.241 11.105 1.00 75.94 72 GLY A O 1
ATOM 583 N N . ALA A 1 73 ? -10.232 16.013 9.007 1.00 79.88 73 ALA A N 1
ATOM 584 C CA . ALA A 1 73 ? -11.603 16.522 9.150 1.00 79.88 73 ALA A CA 1
ATOM 585 C C . ALA A 1 73 ? -12.661 15.655 8.458 1.00 79.88 73 ALA A C 1
ATOM 587 O O . ALA A 1 73 ? -13.855 15.803 8.721 1.00 79.88 73 ALA A O 1
ATOM 588 N N . LYS A 1 74 ? -12.247 14.772 7.545 1.00 83.56 74 LYS A N 1
ATOM 589 C CA . LYS A 1 74 ? -13.149 13.904 6.788 1.00 83.56 74 LYS A CA 1
ATOM 590 C C . LYS A 1 74 ? -12.594 12.501 6.652 1.00 83.56 74 LYS A C 1
ATOM 592 O O . LYS A 1 74 ? -11.390 12.294 6.525 1.00 83.56 74 LYS A O 1
ATOM 597 N N . LEU A 1 75 ? -13.533 11.571 6.613 1.00 86.19 75 LEU A N 1
ATOM 598 C CA . LEU A 1 75 ? -13.338 10.137 6.642 1.00 86.19 75 LEU A CA 1
ATOM 599 C C . LEU A 1 75 ? -13.843 9.541 5.309 1.00 86.19 75 LEU A C 1
ATOM 601 O O . LEU A 1 75 ? -14.960 9.835 4.888 1.00 86.19 75 LEU A O 1
ATOM 605 N N . TYR A 1 76 ? -13.012 8.733 4.637 1.00 83.75 76 TYR A N 1
ATOM 606 C CA . TYR A 1 76 ? -13.251 8.116 3.323 1.00 83.75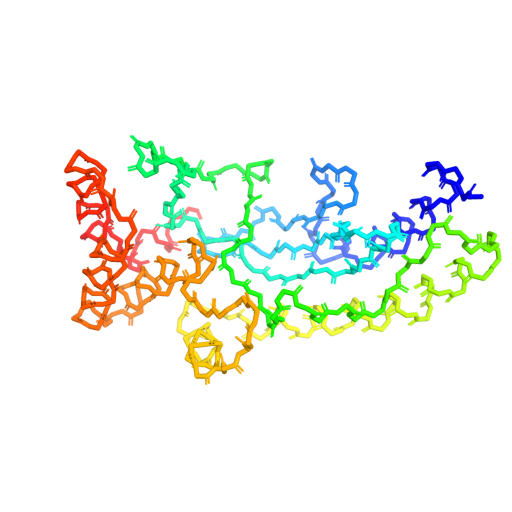 76 TYR A CA 1
ATOM 607 C C . TYR A 1 76 ? -13.029 6.601 3.333 1.00 83.75 76 TYR A C 1
ATOM 609 O O . TYR A 1 76 ? -12.172 6.088 4.045 1.00 83.75 76 TYR A O 1
ATOM 617 N N . TRP A 1 77 ? -13.861 5.894 2.563 1.00 77.12 77 TRP A N 1
ATOM 618 C CA . TRP A 1 77 ? -13.912 4.435 2.527 1.00 77.12 77 TRP A CA 1
ATOM 619 C C . TRP A 1 77 ? -13.606 3.966 1.117 1.00 77.12 77 TRP A C 1
ATOM 621 O O . TRP A 1 77 ? -14.209 4.433 0.147 1.00 77.12 77 TRP A O 1
ATOM 631 N N . HIS A 1 78 ? -12.723 2.984 1.016 1.00 73.31 78 HIS A N 1
ATOM 632 C CA . HIS A 1 78 ? -12.332 2.398 -0.254 1.00 73.31 78 HIS A CA 1
ATOM 633 C C . HIS A 1 78 ? -13.016 1.045 -0.439 1.00 73.31 78 HIS A C 1
ATOM 635 O O . HIS A 1 78 ? -12.389 -0.002 -0.391 1.00 73.31 78 HIS A O 1
ATOM 641 N N . ARG A 1 79 ? -14.345 1.073 -0.626 1.00 69.00 79 ARG A N 1
ATOM 642 C CA . ARG A 1 79 ? -15.171 -0.143 -0.797 1.00 69.00 79 ARG A CA 1
ATOM 643 C C . ARG A 1 79 ? -15.160 -0.705 -2.213 1.00 69.00 79 ARG A C 1
ATOM 645 O O . ARG A 1 79 ? -15.616 -1.817 -2.439 1.00 69.00 79 ARG A O 1
ATOM 652 N N . THR A 1 80 ? -14.694 0.080 -3.177 1.00 80.44 80 THR A N 1
ATOM 653 C CA . THR A 1 80 ? -14.679 -0.324 -4.584 1.00 80.44 80 THR A CA 1
ATOM 654 C C . THR A 1 80 ? -13.260 -0.582 -5.049 1.00 80.44 80 THR A C 1
ATOM 656 O O . THR A 1 80 ? -12.314 0.072 -4.603 1.00 80.44 80 THR A O 1
ATOM 659 N N . LEU A 1 81 ? -13.139 -1.473 -6.027 1.00 85.38 81 LEU A N 1
ATOM 660 C CA . LEU A 1 81 ? -11.896 -1.782 -6.719 1.00 85.38 81 LEU A CA 1
ATOM 661 C C . LEU A 1 81 ? -11.173 -0.513 -7.225 1.00 85.38 81 LEU A C 1
ATOM 663 O O . LEU A 1 81 ? -9.981 -0.348 -6.994 1.00 85.38 81 LEU A O 1
ATOM 667 N N . LYS A 1 82 ? -11.909 0.440 -7.818 1.00 84.81 82 LYS A N 1
ATOM 668 C CA . LYS A 1 82 ? -11.360 1.720 -8.315 1.00 84.81 82 LYS A CA 1
ATOM 669 C C . LYS A 1 82 ? -10.900 2.667 -7.210 1.00 84.81 82 LYS A C 1
ATOM 671 O O . LYS A 1 82 ? -10.088 3.556 -7.451 1.00 84.81 82 LYS A O 1
ATOM 676 N N . SER A 1 83 ? -11.461 2.517 -6.016 1.00 83.56 83 SER A N 1
ATOM 677 C CA . SER A 1 83 ? -11.130 3.359 -4.876 1.00 83.56 83 SER A CA 1
ATOM 678 C C . SER A 1 83 ? -9.994 2.798 -4.031 1.00 83.56 83 SER A C 1
ATOM 680 O O . SER A 1 83 ? -9.535 3.525 -3.169 1.00 83.56 83 SER A O 1
ATOM 682 N N . ALA A 1 84 ? -9.546 1.558 -4.252 1.00 87.56 84 ALA A N 1
ATOM 683 C CA . ALA A 1 84 ? -8.550 0.903 -3.411 1.00 87.56 84 ALA A CA 1
ATOM 684 C C . ALA A 1 84 ? -7.272 1.744 -3.247 1.00 87.56 84 ALA A C 1
ATOM 686 O O . ALA A 1 84 ? -6.761 2.339 -4.201 1.00 87.56 84 ALA A O 1
ATOM 687 N N . ARG A 1 85 ? -6.765 1.803 -2.014 1.00 88.38 85 ARG A N 1
ATOM 688 C CA . ARG A 1 85 ? -5.581 2.583 -1.640 1.00 88.38 85 ARG A CA 1
ATOM 689 C C . ARG A 1 85 ? -4.680 1.767 -0.730 1.00 88.38 85 ARG A C 1
ATOM 691 O O . ARG A 1 85 ? -5.164 1.015 0.102 1.00 88.38 85 ARG A O 1
ATOM 698 N N . LEU A 1 86 ? -3.376 1.943 -0.890 1.00 90.00 86 LEU A N 1
ATOM 699 C CA . LEU A 1 86 ? -2.378 1.206 -0.129 1.00 90.00 86 LEU A CA 1
ATOM 700 C C . LEU A 1 86 ? -2.429 1.585 1.358 1.00 90.00 86 LEU A C 1
ATOM 702 O O . LEU A 1 86 ? -2.256 2.755 1.701 1.00 90.00 86 LEU A O 1
ATOM 706 N N . ASP A 1 87 ? -2.634 0.588 2.213 1.00 91.56 87 ASP A N 1
ATOM 707 C CA . ASP A 1 87 ? -2.620 0.720 3.672 1.00 91.56 87 ASP A CA 1
ATOM 708 C C . ASP A 1 87 ? -1.315 0.201 4.274 1.00 91.56 87 ASP A C 1
ATOM 710 O O . ASP A 1 87 ? -0.783 0.785 5.217 1.00 91.56 87 ASP A O 1
ATOM 714 N N . VAL A 1 88 ? -0.770 -0.877 3.706 1.00 91.56 88 VAL A N 1
ATOM 715 C CA . VAL A 1 88 ? 0.485 -1.485 4.154 1.00 91.56 88 VAL A CA 1
ATOM 716 C C . VAL A 1 88 ? 1.280 -2.033 2.974 1.00 91.56 88 VAL A C 1
ATOM 718 O O . VAL A 1 88 ? 0.709 -2.589 2.038 1.00 91.56 88 VAL A O 1
ATOM 721 N N . SER A 1 89 ? 2.602 -1.881 3.029 1.00 91.31 89 SER A N 1
ATOM 722 C CA . SER A 1 89 ? 3.570 -2.319 2.018 1.00 91.31 89 SER A CA 1
ATOM 723 C C . SER A 1 89 ? 4.831 -2.852 2.700 1.00 91.31 89 SER A C 1
ATOM 725 O O . SER A 1 89 ? 5.162 -2.376 3.788 1.00 91.31 89 SER A O 1
ATOM 727 N N . PRO A 1 90 ? 5.549 -3.830 2.113 1.00 85.75 90 PRO A N 1
ATOM 728 C CA . PRO A 1 90 ? 6.807 -4.307 2.676 1.00 85.75 90 PRO A CA 1
ATOM 729 C C . PRO A 1 90 ? 7.931 -3.260 2.649 1.00 85.75 90 PRO A C 1
ATOM 731 O O . PRO A 1 90 ? 8.914 -3.454 3.370 1.00 85.75 90 PRO A O 1
ATOM 734 N N . PHE A 1 91 ? 7.773 -2.189 1.867 1.00 73.75 91 PHE A N 1
ATOM 735 C CA . PHE A 1 91 ? 8.756 -1.130 1.642 1.00 73.75 91 PHE A CA 1
ATOM 736 C C . PHE A 1 91 ? 8.602 0.050 2.600 1.00 73.75 91 PHE A C 1
ATOM 738 O O . PHE A 1 91 ? 7.491 0.428 2.975 1.00 73.75 91 PHE A O 1
ATOM 745 N N . ASP A 1 92 ? 9.723 0.702 2.909 1.00 65.25 92 ASP A N 1
ATOM 746 C CA . ASP A 1 92 ? 9.703 2.106 3.322 1.00 65.25 92 ASP A CA 1
ATOM 747 C C . ASP A 1 92 ? 9.539 3.024 2.085 1.00 65.25 92 ASP A C 1
ATOM 749 O O . ASP A 1 92 ? 9.780 2.611 0.951 1.00 65.25 92 ASP A O 1
ATOM 753 N N . ALA A 1 93 ? 9.121 4.283 2.266 1.00 58.16 93 ALA A N 1
ATOM 754 C CA . ALA A 1 93 ? 8.873 5.196 1.134 1.00 58.16 93 ALA A CA 1
ATOM 755 C C . ALA A 1 93 ? 10.122 5.583 0.319 1.00 58.16 93 ALA A C 1
ATOM 757 O O . ALA A 1 93 ? 9.987 6.251 -0.712 1.00 58.16 93 ALA A O 1
ATOM 758 N N . LEU A 1 94 ? 11.327 5.235 0.773 1.00 58.69 94 LEU A N 1
ATOM 759 C CA . LEU A 1 94 ? 12.580 5.556 0.092 1.00 58.69 94 LEU A CA 1
ATOM 760 C C . LEU A 1 94 ? 13.105 4.389 -0.745 1.00 58.69 94 LEU A C 1
ATOM 762 O O . LEU A 1 94 ? 13.933 4.615 -1.633 1.00 58.69 94 LEU A O 1
ATOM 766 N N . GLN A 1 95 ? 12.617 3.171 -0.507 1.00 67.75 95 GLN A N 1
ATOM 767 C CA . GLN A 1 95 ? 12.979 2.000 -1.291 1.00 67.75 95 GLN A CA 1
ATOM 768 C C . GLN A 1 95 ? 12.383 2.101 -2.698 1.00 67.75 95 GLN A C 1
ATOM 770 O O . GLN A 1 95 ? 11.177 2.021 -2.913 1.00 67.75 95 GLN A O 1
ATOM 775 N N . LYS A 1 96 ? 13.276 2.301 -3.671 1.00 78.00 96 LYS A N 1
ATOM 776 C CA . LYS A 1 96 ? 12.978 2.351 -5.108 1.00 78.00 96 LYS A CA 1
ATOM 777 C C . LYS A 1 96 ? 13.542 1.109 -5.772 1.00 78.00 96 LYS A C 1
ATOM 779 O O . LYS A 1 96 ? 14.499 1.174 -6.546 1.00 78.00 96 LYS A O 1
ATOM 784 N N . GLU A 1 97 ? 12.990 -0.033 -5.399 1.00 78.81 97 GLU A N 1
ATOM 785 C CA . GLU A 1 97 ? 13.330 -1.285 -6.051 1.00 78.81 97 GLU A CA 1
ATOM 786 C C . GLU A 1 97 ? 12.978 -1.215 -7.541 1.00 78.81 97 GLU A C 1
ATOM 788 O O . GLU A 1 97 ? 11.942 -0.666 -7.893 1.00 78.81 97 GLU A O 1
ATOM 793 N N . ALA A 1 98 ? 13.843 -1.738 -8.416 1.00 88.00 98 ALA A N 1
ATOM 794 C CA . ALA A 1 98 ? 13.611 -1.749 -9.864 1.00 88.00 98 ALA A CA 1
ATOM 795 C C . ALA A 1 98 ? 13.217 -0.367 -10.436 1.00 88.00 98 ALA A C 1
ATOM 797 O O . ALA A 1 98 ? 12.249 -0.232 -11.186 1.00 88.00 98 ALA A O 1
ATOM 798 N N . ALA A 1 99 ? 13.964 0.674 -10.054 1.00 92.25 99 ALA A N 1
ATOM 799 C CA . ALA A 1 99 ? 13.708 2.038 -10.495 1.00 92.25 99 ALA A CA 1
ATOM 800 C C . ALA A 1 99 ? 13.753 2.177 -12.032 1.00 92.25 99 ALA A C 1
ATOM 802 O O . ALA A 1 99 ? 14.715 1.787 -12.689 1.00 92.25 99 ALA A O 1
ATOM 803 N N . LEU A 1 100 ? 12.721 2.806 -12.586 1.00 94.75 100 LEU A N 1
ATOM 804 C CA . LEU A 1 100 ? 12.517 3.081 -14.002 1.00 94.75 100 LEU A CA 1
ATOM 805 C C . LEU A 1 100 ? 12.763 4.567 -14.280 1.00 94.75 100 LEU A C 1
ATOM 807 O O . LEU A 1 100 ? 12.138 5.443 -13.667 1.00 94.75 100 LEU A O 1
ATOM 811 N N . ASN A 1 101 ? 13.671 4.858 -15.211 1.00 94.88 101 ASN A N 1
ATOM 812 C CA . ASN A 1 101 ? 14.091 6.215 -15.551 1.00 94.88 101 ASN A CA 1
ATOM 813 C C . ASN A 1 101 ? 13.411 6.696 -16.838 1.00 94.88 101 ASN A C 1
ATOM 815 O O . ASN A 1 101 ? 13.623 6.143 -17.910 1.00 94.88 101 ASN A O 1
ATOM 819 N N . TRP A 1 102 ? 12.664 7.795 -16.759 1.00 96.06 102 TRP A N 1
ATOM 820 C CA . TRP A 1 102 ? 11.996 8.392 -17.922 1.00 96.06 102 TRP A CA 1
ATOM 821 C C . TRP A 1 102 ? 12.951 9.022 -18.947 1.00 96.06 102 TRP A C 1
ATOM 823 O O . TRP A 1 102 ? 12.531 9.389 -20.044 1.00 96.06 102 TRP A O 1
ATOM 833 N N . PHE A 1 103 ? 14.221 9.220 -18.598 1.00 96.56 103 PHE A N 1
ATOM 834 C CA . PHE A 1 103 ? 15.250 9.711 -19.514 1.00 96.56 103 PHE A CA 1
ATOM 835 C C . PHE A 1 103 ? 16.055 8.588 -20.178 1.00 96.56 103 PHE A C 1
ATOM 837 O O . PHE A 1 103 ? 16.952 8.893 -20.962 1.00 96.56 103 PHE A O 1
ATOM 844 N N . ALA A 1 104 ? 15.746 7.320 -19.886 1.00 95.75 104 ALA A N 1
ATOM 845 C CA . ALA A 1 104 ? 16.366 6.183 -20.555 1.00 95.75 104 ALA A CA 1
ATOM 846 C C . ALA A 1 104 ? 16.047 6.167 -22.059 1.00 95.75 104 ALA A C 1
ATOM 848 O O . ALA A 1 104 ? 15.067 6.767 -22.515 1.00 95.75 104 ALA A O 1
ATOM 849 N N . ARG A 1 105 ? 16.884 5.468 -22.830 1.00 96.69 105 ARG A N 1
ATOM 850 C CA . ARG A 1 105 ? 16.556 5.111 -24.214 1.00 96.69 105 ARG A CA 1
ATOM 851 C C . ARG A 1 105 ? 15.460 4.033 -24.216 1.00 96.69 105 ARG A C 1
ATOM 853 O O . ARG A 1 105 ? 15.385 3.281 -23.240 1.00 96.69 105 ARG A O 1
ATOM 860 N N . PRO A 1 106 ? 14.617 3.943 -25.260 1.00 95.69 106 PRO A N 1
ATOM 861 C CA . PRO A 1 106 ? 13.535 2.957 -25.308 1.00 95.69 106 PRO A CA 1
ATOM 862 C C . PRO A 1 106 ? 14.004 1.515 -25.074 1.00 95.69 106 PRO A C 1
ATOM 864 O O . PRO A 1 106 ? 13.359 0.769 -24.341 1.00 95.69 106 PRO A O 1
ATOM 867 N N . GLU A 1 107 ? 15.159 1.137 -25.619 1.00 95.12 107 GLU A N 1
ATOM 868 C CA . GLU A 1 107 ? 15.708 -0.218 -25.513 1.00 95.12 107 GLU A CA 1
ATOM 869 C C . GLU A 1 107 ? 16.200 -0.515 -24.089 1.00 95.12 107 GLU A C 1
ATOM 871 O O . GLU A 1 107 ? 15.917 -1.577 -23.531 1.00 95.12 107 GLU A O 1
ATOM 876 N N . ASP A 1 108 ? 16.878 0.457 -23.470 1.00 96.25 108 ASP A N 1
ATOM 877 C CA . ASP A 1 108 ? 17.337 0.368 -22.080 1.00 96.25 108 ASP A CA 1
ATOM 878 C C . ASP A 1 108 ? 16.148 0.276 -21.114 1.00 96.25 108 ASP A C 1
ATOM 880 O O . ASP A 1 108 ? 16.174 -0.494 -20.151 1.00 96.25 108 ASP A O 1
ATOM 884 N N . HIS A 1 109 ? 15.084 1.039 -21.385 1.00 96.69 109 HIS A N 1
ATOM 885 C CA . HIS A 1 109 ? 13.847 1.006 -20.608 1.00 96.69 109 HIS A CA 1
ATOM 886 C C . HIS A 1 109 ? 13.140 -0.341 -20.732 1.00 96.69 109 HIS A C 1
ATOM 888 O O . HIS A 1 109 ? 12.797 -0.939 -19.715 1.00 96.69 109 HIS A O 1
ATOM 894 N N . ALA A 1 110 ? 12.987 -0.868 -21.949 1.00 95.69 110 ALA A N 1
ATOM 895 C CA . ALA A 1 110 ? 12.401 -2.188 -22.169 1.00 95.69 110 ALA A CA 1
ATOM 896 C C . ALA A 1 110 ? 13.186 -3.292 -21.437 1.00 95.69 110 ALA A C 1
ATOM 898 O O . ALA A 1 110 ? 12.589 -4.158 -20.796 1.00 95.69 110 ALA A O 1
ATOM 899 N N . MET A 1 111 ? 14.522 -3.231 -21.452 1.00 94.94 111 MET A N 1
ATOM 900 C CA . MET A 1 111 ? 15.368 -4.173 -20.714 1.00 94.94 111 MET A CA 1
ATOM 901 C C . MET A 1 111 ? 15.221 -4.026 -19.191 1.00 94.94 111 MET A C 1
ATOM 903 O O . MET A 1 111 ? 15.166 -5.033 -18.478 1.00 94.94 111 MET A O 1
ATOM 907 N N . ALA A 1 112 ? 15.154 -2.793 -18.680 1.00 95.62 112 ALA A N 1
ATOM 908 C CA . ALA A 1 112 ? 14.932 -2.524 -17.261 1.00 95.62 112 ALA A CA 1
ATOM 909 C C . ALA A 1 112 ? 13.557 -3.023 -16.794 1.00 95.62 112 ALA A C 1
ATOM 911 O O . ALA A 1 112 ? 13.442 -3.559 -15.690 1.00 95.62 112 ALA A O 1
ATOM 912 N N . VAL A 1 113 ? 12.535 -2.903 -17.643 1.00 96.31 113 VAL A N 1
ATOM 913 C CA . VAL A 1 113 ? 11.209 -3.473 -17.403 1.00 96.31 113 VAL A CA 1
ATOM 914 C C . VAL A 1 113 ? 11.289 -4.999 -17.358 1.00 96.31 113 VAL A C 1
ATOM 916 O O . VAL A 1 113 ? 10.983 -5.585 -16.325 1.00 96.31 113 VAL A O 1
ATOM 919 N N . GLU A 1 114 ? 11.772 -5.665 -18.405 1.00 94.75 114 GLU A N 1
ATOM 920 C CA . GLU A 1 114 ? 11.748 -7.136 -18.440 1.00 94.75 114 GLU A CA 1
ATOM 921 C C . GLU A 1 114 ? 12.552 -7.760 -17.287 1.00 94.75 114 GLU A C 1
ATOM 923 O O . GLU A 1 114 ? 12.084 -8.692 -16.637 1.00 94.75 114 GLU A O 1
ATOM 928 N N . ARG A 1 115 ? 13.744 -7.229 -16.979 1.00 93.06 115 ARG A N 1
ATOM 929 C CA . ARG A 1 115 ? 14.615 -7.796 -15.934 1.00 93.06 115 ARG A CA 1
ATOM 930 C C . ARG A 1 115 ? 14.288 -7.270 -14.542 1.00 93.06 115 ARG A C 1
ATOM 932 O O . ARG A 1 115 ? 14.078 -8.045 -13.612 1.00 93.06 115 ARG A O 1
ATOM 939 N N . GLY A 1 116 ? 14.290 -5.948 -14.388 1.00 93.75 116 GLY A N 1
ATOM 940 C CA . GLY A 1 116 ? 14.124 -5.291 -13.096 1.00 93.75 116 GLY A CA 1
ATOM 941 C C . GLY A 1 116 ? 12.696 -5.423 -12.587 1.00 93.75 116 GLY A C 1
ATOM 942 O O . GLY A 1 116 ? 12.475 -5.975 -11.507 1.00 93.75 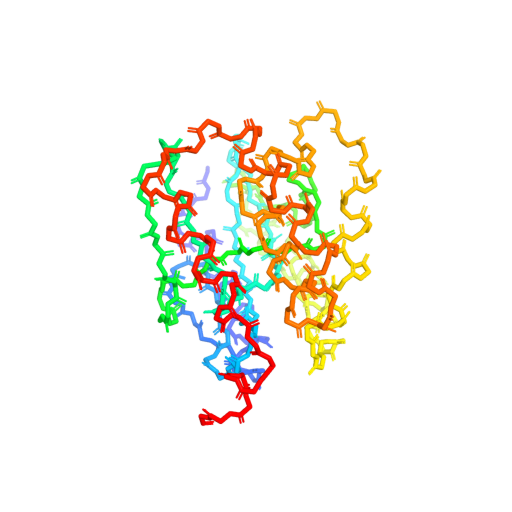116 GLY A O 1
ATOM 943 N N . LEU A 1 117 ? 11.725 -4.954 -13.378 1.00 94.88 117 LEU A N 1
ATOM 944 C CA . LEU A 1 117 ? 10.312 -5.046 -13.010 1.00 94.88 117 LEU A CA 1
ATOM 945 C C . LEU A 1 117 ? 9.834 -6.504 -12.983 1.00 94.88 117 LEU A C 1
ATOM 947 O O . LEU A 1 117 ? 9.069 -6.855 -12.090 1.00 94.88 117 LEU A O 1
ATOM 951 N N . GLY A 1 118 ? 10.329 -7.360 -13.885 1.00 93.75 118 GLY A N 1
ATOM 952 C CA . GLY A 1 118 ? 10.043 -8.799 -13.874 1.00 93.75 118 GLY A CA 1
ATOM 953 C C . GLY A 1 118 ? 10.396 -9.462 -12.541 1.00 93.75 118 GLY A C 1
ATOM 954 O O . GLY A 1 118 ? 9.536 -10.076 -11.914 1.00 93.75 118 GLY A O 1
ATOM 955 N N . GLY A 1 119 ? 11.616 -9.251 -12.038 1.00 93.38 119 GLY A N 1
ATOM 956 C CA . GLY A 1 119 ? 12.004 -9.774 -10.726 1.00 93.38 119 GLY A CA 1
ATOM 957 C C . GLY A 1 119 ? 11.213 -9.151 -9.567 1.00 93.38 119 GLY A C 1
ATOM 958 O O . GLY A 1 119 ? 10.910 -9.828 -8.587 1.00 93.38 119 GLY A O 1
ATOM 959 N N . ALA A 1 120 ? 10.863 -7.863 -9.653 1.00 93.25 120 ALA A N 1
ATOM 960 C CA . ALA A 1 120 ? 10.035 -7.212 -8.635 1.00 93.25 120 ALA A CA 1
ATOM 961 C C . ALA A 1 120 ? 8.612 -7.794 -8.591 1.00 93.25 120 ALA A C 1
ATOM 963 O O . ALA A 1 120 ? 8.055 -7.974 -7.511 1.00 93.25 120 ALA A O 1
ATOM 964 N N . LEU A 1 121 ? 8.046 -8.145 -9.749 1.00 93.69 121 LEU A N 1
ATOM 965 C CA . LEU A 1 121 ? 6.758 -8.827 -9.841 1.00 93.69 121 LEU A CA 1
ATOM 966 C C . LEU A 1 121 ? 6.794 -10.201 -9.172 1.00 93.69 121 LEU A C 1
ATOM 968 O O . LEU A 1 121 ? 5.879 -10.504 -8.419 1.00 93.69 121 LEU A O 1
ATOM 972 N N . GLU A 1 122 ? 7.845 -10.998 -9.373 1.00 92.94 122 GLU A N 1
ATOM 973 C CA . GLU A 1 122 ? 7.990 -12.300 -8.699 1.00 92.94 122 GLU A CA 1
ATOM 974 C C . GLU A 1 122 ? 7.955 -12.146 -7.171 1.00 92.94 122 GLU A C 1
ATOM 976 O O . GLU A 1 122 ? 7.180 -12.814 -6.491 1.00 92.94 122 GLU A O 1
ATOM 981 N N . ARG A 1 123 ? 8.684 -11.164 -6.625 1.00 93.50 123 ARG A N 1
ATOM 982 C CA . ARG A 1 123 ? 8.635 -10.852 -5.185 1.00 93.50 123 ARG A CA 1
ATOM 983 C C . ARG A 1 123 ? 7.274 -10.337 -4.723 1.00 93.50 123 ARG A C 1
ATOM 985 O O . ARG A 1 123 ? 6.874 -10.611 -3.590 1.00 93.50 123 ARG A O 1
ATOM 992 N N . ALA A 1 124 ? 6.571 -9.576 -5.561 1.00 93.62 124 ALA A N 1
ATOM 993 C CA . ALA A 1 124 ? 5.214 -9.134 -5.264 1.00 93.62 124 ALA A CA 1
ATOM 994 C C . ALA A 1 124 ? 4.251 -10.325 -5.180 1.00 93.62 124 ALA A C 1
ATOM 996 O O . ALA A 1 124 ? 3.460 -10.397 -4.242 1.00 93.62 124 ALA A O 1
ATOM 997 N N . VAL A 1 125 ? 4.358 -11.282 -6.105 1.00 93.19 125 VAL A N 1
ATOM 998 C CA . VAL A 1 125 ? 3.571 -12.522 -6.098 1.00 93.19 125 VAL A CA 1
ATOM 999 C C . VAL A 1 125 ? 3.859 -13.335 -4.838 1.00 93.19 125 VAL A C 1
ATOM 1001 O O . VAL A 1 125 ? 2.925 -13.610 -4.088 1.00 93.19 125 VAL A O 1
ATOM 1004 N N . ASP A 1 126 ? 5.130 -13.590 -4.519 1.00 93.12 126 ASP A N 1
ATOM 1005 C CA . ASP A 1 126 ? 5.526 -14.291 -3.288 1.00 93.12 126 ASP A CA 1
ATOM 1006 C C . ASP A 1 126 ? 4.986 -13.602 -2.027 1.00 93.12 126 ASP A C 1
ATOM 1008 O O . ASP A 1 126 ? 4.591 -14.244 -1.050 1.00 93.12 126 ASP A O 1
ATOM 1012 N N . PHE A 1 127 ? 4.989 -12.267 -2.016 1.00 93.19 127 PHE A N 1
ATOM 1013 C CA . PHE A 1 127 ? 4.425 -11.480 -0.927 1.00 93.19 127 PHE A CA 1
ATOM 1014 C C . PHE A 1 127 ? 2.904 -11.661 -0.825 1.00 93.19 127 PHE A C 1
ATOM 1016 O O . PHE A 1 127 ? 2.370 -11.750 0.284 1.00 93.19 127 PHE A O 1
ATOM 1023 N N . PHE A 1 128 ? 2.206 -11.728 -1.959 1.00 92.94 128 PHE A N 1
ATOM 1024 C CA . PHE A 1 128 ? 0.763 -11.930 -1.985 1.00 92.94 128 PHE A CA 1
ATOM 1025 C C . PHE A 1 128 ? 0.343 -13.338 -1.562 1.00 92.94 128 PHE A C 1
ATOM 1027 O O . PHE A 1 128 ? -0.635 -13.490 -0.833 1.00 92.94 128 PHE A O 1
ATOM 1034 N N . GLU A 1 129 ? 1.096 -14.363 -1.947 1.00 90.88 129 GLU A N 1
ATOM 1035 C CA . GLU A 1 129 ? 0.789 -15.762 -1.622 1.00 90.88 129 GLU A CA 1
ATOM 1036 C C . GLU A 1 129 ? 0.922 -16.090 -0.130 1.00 90.88 129 GLU A C 1
ATOM 1038 O O . GLU A 1 129 ? 0.242 -16.983 0.380 1.00 90.88 129 GLU A O 1
ATOM 1043 N N . ARG A 1 130 ? 1.754 -15.336 0.598 1.00 90.25 130 ARG A N 1
ATOM 1044 C CA . ARG A 1 130 ? 1.939 -15.494 2.051 1.00 90.25 130 ARG A CA 1
ATOM 1045 C C . ARG A 1 130 ? 0.735 -15.046 2.876 1.00 90.25 130 ARG A C 1
ATOM 1047 O O . ARG A 1 130 ? 0.660 -15.387 4.052 1.00 90.25 130 ARG A O 1
ATOM 1054 N N . TYR A 1 131 ? -0.187 -14.279 2.301 1.00 91.12 131 TYR A N 1
ATOM 1055 C CA . TYR A 1 131 ? -1.350 -13.776 3.021 1.00 91.12 131 TYR A CA 1
ATOM 1056 C C . TYR A 1 131 ? -2.497 -14.784 3.009 1.00 91.12 131 TYR A C 1
ATOM 1058 O O . TYR A 1 131 ? -3.032 -15.142 1.958 1.00 91.12 131 TYR A O 1
ATOM 1066 N N . ARG A 1 132 ? -2.918 -15.213 4.199 1.00 89.62 132 ARG A N 1
ATOM 1067 C CA . ARG A 1 132 ? -4.114 -16.037 4.416 1.00 89.62 132 ARG A CA 1
ATOM 1068 C C . ARG A 1 132 ? -5.166 -15.297 5.232 1.00 89.62 132 ARG A C 1
ATOM 1070 O O . ARG A 1 132 ? -6.355 -15.561 5.082 1.00 89.62 132 ARG A O 1
ATOM 1077 N N . SER A 1 133 ? -4.737 -14.385 6.096 1.00 90.69 133 SER A N 1
ATOM 1078 C CA . SER A 1 133 ? -5.581 -13.687 7.056 1.00 90.69 133 SER A CA 1
ATOM 1079 C C . SER A 1 133 ? -4.916 -12.401 7.561 1.00 90.69 133 SER A C 1
ATOM 1081 O O . SER A 1 133 ? -3.727 -12.165 7.361 1.00 90.69 133 SER A O 1
ATOM 1083 N N . ILE A 1 134 ? -5.677 -11.543 8.244 1.00 92.62 134 ILE A N 1
ATOM 1084 C CA . ILE A 1 134 ? -5.147 -10.300 8.833 1.00 92.62 134 ILE A CA 1
ATOM 1085 C C . ILE A 1 134 ? -3.999 -10.514 9.836 1.00 92.62 134 ILE A C 1
ATOM 1087 O O . ILE A 1 134 ? -3.038 -9.744 9.758 1.00 92.62 134 ILE A O 1
ATOM 1091 N N . PRO A 1 135 ? -4.015 -11.544 10.705 1.00 93.75 135 PRO A N 1
ATOM 1092 C CA . PRO A 1 135 ? -2.862 -11.894 11.534 1.00 93.75 135 PRO A CA 1
ATOM 1093 C C . PRO A 1 135 ? -1.523 -11.990 10.785 1.00 93.75 135 PRO A C 1
ATOM 1095 O O . PRO A 1 135 ? -0.502 -11.570 11.329 1.00 93.75 135 PRO A O 1
ATOM 1098 N N . ASP A 1 136 ? -1.514 -12.436 9.523 1.00 92.69 136 ASP A N 1
ATOM 1099 C CA . ASP A 1 136 ? -0.283 -12.575 8.727 1.00 92.69 136 ASP A CA 1
ATOM 1100 C C . ASP A 1 136 ? 0.387 -11.225 8.411 1.00 92.69 136 ASP A C 1
ATOM 1102 O O . ASP A 1 136 ? 1.578 -11.168 8.100 1.00 92.69 136 ASP A O 1
ATOM 1106 N N . LEU A 1 137 ? -0.355 -10.115 8.512 1.00 93.75 137 LEU A N 1
ATOM 1107 C CA . LEU A 1 137 ? 0.167 -8.762 8.301 1.00 93.75 137 LEU A CA 1
ATOM 1108 C C . LEU A 1 137 ? 0.743 -8.132 9.575 1.00 93.75 137 LEU A C 1
ATOM 1110 O O . LEU A 1 137 ? 1.510 -7.173 9.477 1.00 93.75 137 LEU A O 1
ATOM 1114 N N . LEU A 1 138 ? 0.426 -8.646 10.768 1.00 95.06 138 LEU A N 1
ATOM 1115 C CA . LEU A 1 138 ? 0.899 -8.057 12.030 1.00 95.06 138 LEU A CA 1
ATOM 1116 C C . LEU A 1 138 ? 2.434 -8.032 12.149 1.00 95.06 138 LEU A C 1
ATOM 1118 O O . LEU A 1 138 ? 2.975 -6.980 12.501 1.00 95.06 138 LEU A O 1
ATOM 1122 N N . PRO A 1 139 ? 3.182 -9.096 11.783 1.00 93.94 139 PRO A N 1
ATOM 1123 C CA . PRO A 1 139 ? 4.645 -9.047 11.806 1.00 93.94 139 PRO A CA 1
ATOM 1124 C C . PRO A 1 139 ? 5.225 -7.970 10.881 1.00 93.94 139 PRO A C 1
ATOM 1126 O O . PRO A 1 139 ? 6.258 -7.371 11.191 1.00 93.94 139 PRO A O 1
ATOM 1129 N N . LEU A 1 140 ? 4.563 -7.703 9.749 1.00 92.44 140 LEU A N 1
ATOM 1130 C CA . LEU A 1 140 ? 4.953 -6.640 8.830 1.00 92.44 140 LEU A CA 1
ATOM 1131 C C . LEU A 1 140 ? 4.763 -5.266 9.477 1.00 92.44 140 LEU A C 1
ATOM 1133 O O . LEU A 1 140 ? 5.698 -4.466 9.470 1.00 92.44 140 LEU A O 1
ATOM 1137 N N . PHE A 1 141 ? 3.603 -5.003 10.079 1.00 93.19 141 PHE A N 1
ATOM 1138 C CA . PHE A 1 141 ? 3.368 -3.747 10.790 1.00 93.19 141 PHE A CA 1
ATOM 1139 C C . PHE A 1 141 ? 4.377 -3.518 11.919 1.00 93.19 141 PHE A C 1
ATOM 1141 O O . PHE A 1 141 ? 4.933 -2.426 12.029 1.00 93.19 141 PHE A O 1
ATOM 1148 N N . GLU A 1 142 ? 4.674 -4.545 12.713 1.00 91.25 142 GLU A N 1
ATOM 1149 C CA . GLU A 1 142 ? 5.666 -4.468 13.789 1.00 91.25 142 GLU A CA 1
ATOM 1150 C C . GLU A 1 142 ? 7.078 -4.188 13.264 1.00 91.25 142 GLU A C 1
ATOM 1152 O O . GLU A 1 142 ? 7.806 -3.358 13.817 1.00 91.25 142 GLU A O 1
ATOM 1157 N N . ARG A 1 143 ? 7.469 -4.825 12.154 1.00 89.12 143 ARG A N 1
ATOM 1158 C CA . ARG A 1 143 ? 8.744 -4.540 11.482 1.00 89.12 143 ARG A CA 1
ATOM 1159 C C . ARG A 1 143 ? 8.813 -3.087 11.012 1.00 89.12 143 ARG A C 1
ATOM 1161 O O . ARG A 1 143 ? 9.813 -2.421 11.269 1.00 89.12 143 ARG A O 1
ATOM 1168 N N . LEU A 1 144 ? 7.761 -2.594 10.357 1.00 87.94 144 LEU A N 1
ATOM 1169 C CA . LEU A 1 144 ? 7.683 -1.213 9.871 1.00 87.94 144 LEU A CA 1
ATOM 1170 C C . LEU A 1 144 ? 7.685 -0.205 11.026 1.00 87.94 144 LEU A C 1
ATOM 1172 O O . LEU A 1 144 ? 8.340 0.829 10.933 1.00 87.94 144 LEU A O 1
ATOM 1176 N N . ARG A 1 145 ? 7.015 -0.520 12.142 1.00 87.19 145 ARG A N 1
ATOM 1177 C CA . ARG A 1 145 ? 7.002 0.310 13.356 1.00 87.19 145 ARG A CA 1
ATOM 1178 C C . ARG A 1 145 ? 8.386 0.437 13.989 1.00 87.19 145 ARG A C 1
ATOM 1180 O O . ARG A 1 145 ? 8.730 1.506 14.486 1.00 87.19 145 ARG A O 1
ATOM 1187 N N . LYS A 1 146 ? 9.181 -0.639 13.970 1.00 85.12 146 LYS A N 1
ATOM 1188 C CA . LYS A 1 146 ? 10.559 -0.665 14.495 1.00 85.12 146 LYS A CA 1
ATOM 1189 C C . LYS A 1 146 ? 11.570 0.016 13.574 1.00 85.12 146 LYS A C 1
ATOM 1191 O O . LYS A 1 146 ? 12.653 0.379 14.033 1.00 85.12 146 LYS A O 1
ATOM 1196 N N . HIS A 1 147 ? 11.248 0.176 12.294 1.00 75.31 147 HIS A N 1
ATOM 1197 C CA . HIS A 1 147 ? 12.165 0.748 11.322 1.00 75.31 147 HIS A CA 1
ATOM 1198 C C . HIS A 1 147 ? 12.315 2.265 11.531 1.00 75.31 147 HIS A C 1
ATOM 1200 O O . HIS A 1 147 ? 11.391 3.047 11.301 1.00 75.31 147 HIS A O 1
ATOM 1206 N N . LYS A 1 148 ? 13.503 2.687 11.976 1.00 56.69 148 LYS A N 1
ATOM 1207 C CA . LYS A 1 148 ? 13.888 4.094 12.145 1.00 56.69 148 LYS A CA 1
ATOM 1208 C C . LYS A 1 148 ? 14.441 4.627 10.822 1.00 56.69 148 LYS A C 1
ATOM 1210 O O . LYS A 1 148 ? 15.647 4.671 10.630 1.00 56.69 148 LYS A O 1
ATOM 1215 N N . SER A 1 149 ? 13.560 4.958 9.886 1.00 56.16 149 SER A N 1
ATOM 1216 C CA . SER A 1 149 ? 13.946 5.743 8.710 1.00 56.16 149 SER A CA 1
ATOM 1217 C C . SER A 1 149 ? 13.917 7.228 9.072 1.00 56.16 149 SER A C 1
ATOM 1219 O O . SER A 1 149 ? 12.901 7.717 9.570 1.00 56.16 149 SER A O 1
ATOM 1221 N N . ASP A 1 150 ? 15.013 7.937 8.795 1.00 50.38 150 ASP A N 1
ATOM 1222 C CA . ASP A 1 150 ? 15.206 9.359 9.117 1.00 50.38 150 ASP A CA 1
ATOM 1223 C C . ASP A 1 150 ? 14.299 10.318 8.318 1.00 50.38 150 ASP A C 1
ATOM 1225 O O . ASP A 1 150 ? 14.257 11.509 8.614 1.00 50.38 150 ASP A O 1
ATOM 1229 N N . ALA A 1 151 ? 13.544 9.836 7.320 1.00 51.38 151 ALA A N 1
ATOM 1230 C CA . ALA A 1 151 ? 12.724 10.706 6.468 1.00 51.38 151 ALA A CA 1
ATOM 1231 C C . ALA A 1 151 ? 11.208 10.486 6.601 1.00 51.38 151 ALA A C 1
ATOM 1233 O O . ALA A 1 151 ? 10.441 11.447 6.576 1.00 51.38 151 ALA A O 1
ATOM 1234 N N . LEU A 1 152 ? 10.737 9.238 6.700 1.00 58.41 152 LEU A N 1
ATOM 1235 C CA . LEU A 1 152 ? 9.311 8.894 6.576 1.00 58.41 152 LEU A CA 1
ATOM 1236 C C . LEU A 1 152 ? 8.974 7.689 7.466 1.00 58.41 152 LEU A C 1
ATOM 1238 O O . LEU A 1 152 ? 8.603 6.627 6.980 1.00 58.41 152 LEU A O 1
ATOM 1242 N N . GLY A 1 153 ? 9.170 7.837 8.778 1.00 69.31 153 GLY A N 1
ATOM 1243 C CA . GLY A 1 153 ? 8.896 6.780 9.753 1.00 69.31 153 GLY A CA 1
ATOM 1244 C C . GLY A 1 153 ? 7.426 6.342 9.787 1.00 69.31 153 GLY A C 1
ATOM 1245 O O . GLY A 1 153 ? 6.551 6.973 9.200 1.00 69.31 153 GLY A O 1
ATOM 1246 N N . TYR A 1 154 ? 7.146 5.278 10.540 1.00 84.00 154 TYR A N 1
ATOM 1247 C CA . TYR A 1 154 ? 5.814 4.685 10.730 1.00 84.00 154 TYR A CA 1
ATOM 1248 C C . TYR A 1 154 ? 4.674 5.700 10.954 1.00 84.00 154 TYR A C 1
ATOM 1250 O O . TYR A 1 154 ? 3.575 5.526 10.440 1.00 84.00 154 TYR A O 1
ATOM 1258 N N . TRP A 1 155 ? 4.953 6.792 11.670 1.00 84.19 155 TRP A N 1
ATOM 1259 C CA . TRP A 1 155 ? 3.988 7.850 11.985 1.00 84.19 155 TRP A CA 1
ATOM 1260 C C . TRP A 1 155 ? 3.792 8.902 10.883 1.00 84.19 155 TRP A C 1
ATOM 1262 O O . TRP A 1 155 ? 2.810 9.636 10.924 1.00 84.19 155 TRP A O 1
ATOM 1272 N N . ASN A 1 156 ? 4.685 8.965 9.893 1.00 76.44 156 ASN A N 1
ATOM 1273 C CA . ASN A 1 156 ? 4.601 9.914 8.777 1.00 76.44 156 ASN A CA 1
ATOM 1274 C C . ASN A 1 156 ? 3.686 9.408 7.648 1.00 76.44 156 ASN A C 1
ATOM 1276 O O . ASN A 1 156 ? 3.342 10.167 6.744 1.00 76.44 156 ASN A O 1
ATOM 1280 N N . PHE A 1 157 ? 3.261 8.144 7.701 1.00 75.94 157 PHE A N 1
ATOM 1281 C CA . PHE A 1 157 ? 2.237 7.599 6.817 1.00 75.94 157 PHE A CA 1
ATOM 1282 C C . PHE A 1 157 ? 0.890 7.626 7.521 1.00 75.94 157 PHE A C 1
ATOM 1284 O O . PHE A 1 157 ? 0.611 6.753 8.333 1.00 75.94 157 PHE A O 1
ATOM 1291 N N . THR A 1 158 ? 0.030 8.586 7.186 1.00 71.06 158 THR A N 1
ATOM 1292 C CA . THR A 1 158 ? -1.253 8.799 7.879 1.00 71.06 158 THR A CA 1
ATOM 1293 C C . THR A 1 158 ? -2.090 7.524 8.035 1.00 71.06 158 THR A C 1
ATOM 1295 O O . THR A 1 158 ? -2.711 7.331 9.073 1.00 71.06 158 THR A O 1
ATOM 1298 N N . ASN A 1 159 ? -2.079 6.618 7.054 1.00 86.56 159 ASN A N 1
ATOM 1299 C CA . ASN A 1 159 ? -2.869 5.390 7.144 1.00 86.56 159 ASN A CA 1
ATOM 1300 C C . ASN A 1 159 ? -2.146 4.197 7.766 1.00 86.56 159 ASN A C 1
ATOM 1302 O O . ASN A 1 159 ? -2.831 3.282 8.201 1.00 86.56 159 ASN A O 1
ATOM 1306 N N . LEU A 1 160 ? -0.811 4.165 7.844 1.00 90.44 160 LEU A N 1
ATOM 1307 C CA . LEU A 1 160 ? -0.108 2.960 8.305 1.00 90.44 160 LEU A CA 1
ATOM 1308 C C . LEU A 1 160 ? -0.389 2.649 9.793 1.00 90.44 160 LEU A C 1
ATOM 1310 O O . LEU A 1 160 ? -0.744 1.505 10.090 1.00 90.44 160 LEU A O 1
ATOM 1314 N N . PRO A 1 161 ? -0.328 3.618 10.735 1.00 92.31 161 PRO A N 1
ATOM 1315 C CA . PRO A 1 161 ? -0.702 3.370 12.124 1.00 92.31 161 PRO A CA 1
ATOM 1316 C C . PRO A 1 161 ? -2.181 3.038 12.292 1.00 92.31 161 PRO A C 1
ATOM 1318 O O . PRO A 1 161 ? -2.536 2.193 13.112 1.00 92.31 161 PRO A O 1
ATOM 1321 N N . LEU A 1 162 ? -3.038 3.683 11.498 1.00 93.31 162 LEU A N 1
ATOM 1322 C CA . LEU A 1 162 ? -4.477 3.455 11.516 1.00 93.31 162 LEU A CA 1
ATOM 1323 C C . LEU A 1 162 ? -4.816 2.037 11.032 1.00 93.31 162 LEU A C 1
ATOM 1325 O O . LEU A 1 162 ? -5.564 1.317 11.691 1.00 93.31 162 LEU A O 1
ATOM 1329 N N . ALA A 1 163 ? -4.196 1.603 9.936 1.00 94.62 163 ALA A N 1
ATOM 1330 C CA . ALA A 1 163 ? -4.301 0.255 9.400 1.00 94.62 163 ALA A CA 1
ATOM 1331 C C . ALA A 1 163 ? -3.820 -0.797 10.400 1.00 94.62 163 ALA A C 1
ATOM 1333 O O . ALA A 1 163 ? -4.479 -1.822 10.579 1.00 94.62 163 ALA A O 1
ATOM 1334 N N . HIS A 1 164 ? -2.717 -0.529 11.098 1.00 95.94 164 HIS A N 1
ATOM 1335 C CA . HIS A 1 164 ? -2.203 -1.424 12.125 1.00 95.94 164 HIS A CA 1
ATOM 1336 C C . HIS A 1 164 ? -3.155 -1.524 13.327 1.00 95.94 164 HIS A C 1
ATOM 1338 O O . HIS A 1 164 ? -3.465 -2.630 13.764 1.00 95.94 164 HIS A O 1
ATOM 1344 N N . ALA A 1 165 ? -3.689 -0.401 13.816 1.00 96.50 165 ALA A N 1
ATOM 1345 C CA . ALA A 1 165 ? -4.637 -0.392 14.931 1.00 96.50 165 ALA A CA 1
ATOM 1346 C C . ALA A 1 165 ? -5.886 -1.231 14.624 1.00 96.50 165 ALA A C 1
ATOM 1348 O O . ALA A 1 165 ? -6.266 -2.104 15.406 1.00 96.50 165 ALA A O 1
ATOM 1349 N N . PHE A 1 166 ? -6.491 -1.016 13.455 1.00 95.62 166 PHE A N 1
ATOM 1350 C CA . PHE A 1 166 ? -7.645 -1.791 13.004 1.00 95.62 166 PHE A CA 1
ATOM 1351 C C . PHE A 1 166 ? -7.291 -3.263 12.750 1.00 95.62 166 PHE A C 1
ATOM 1353 O O . PHE A 1 166 ? -8.090 -4.140 13.063 1.00 95.62 166 PHE A O 1
ATOM 1360 N N . SER A 1 167 ? -6.091 -3.556 12.242 1.00 95.75 167 SER A N 1
ATOM 1361 C CA . SER A 1 167 ? -5.639 -4.938 12.038 1.00 95.75 167 SER A CA 1
ATOM 1362 C C . SER A 1 167 ? -5.461 -5.691 13.356 1.00 95.75 167 SER A C 1
ATOM 1364 O O . SER A 1 167 ? -5.852 -6.850 13.429 1.00 95.75 167 SER A O 1
ATOM 1366 N N . LEU A 1 168 ? -4.947 -5.044 14.410 1.00 97.12 168 LEU A N 1
ATOM 1367 C CA . LEU A 1 168 ? -4.872 -5.625 15.759 1.00 97.12 168 LEU A CA 1
ATOM 1368 C C . LEU A 1 168 ? -6.267 -5.955 16.296 1.00 97.12 168 LEU A C 1
ATOM 1370 O O . LEU A 1 168 ? -6.500 -7.063 16.771 1.00 97.12 168 LEU A O 1
ATOM 1374 N N . ARG A 1 169 ? -7.220 -5.027 16.147 1.00 95.81 169 ARG A N 1
ATOM 1375 C CA . ARG A 1 169 ? -8.615 -5.227 16.560 1.00 95.81 169 ARG A CA 1
ATOM 1376 C C . ARG A 1 169 ? -9.276 -6.389 15.829 1.00 95.81 169 ARG A C 1
ATOM 1378 O O . ARG A 1 169 ? -9.890 -7.233 16.476 1.00 95.81 169 ARG A O 1
ATOM 1385 N N . VAL A 1 170 ? -9.129 -6.442 14.505 1.00 93.81 170 VAL A N 1
ATOM 1386 C CA . VAL A 1 170 ? -9.631 -7.547 13.681 1.00 93.81 170 VAL A CA 1
ATOM 1387 C C . VAL A 1 170 ? -8.916 -8.848 14.033 1.00 93.81 170 VAL A C 1
ATOM 1389 O O . VAL A 1 170 ? -9.551 -9.883 14.068 1.00 93.81 170 VAL A O 1
ATOM 1392 N N . ALA A 1 171 ? -7.632 -8.837 14.374 1.00 94.06 171 ALA A N 1
ATOM 1393 C CA . ALA A 1 171 ? -6.919 -10.038 14.809 1.00 94.06 171 ALA A CA 1
ATOM 1394 C C . ALA A 1 171 ? -7.257 -10.491 16.248 1.00 94.06 171 ALA A C 1
ATOM 1396 O O . ALA A 1 171 ? -6.701 -11.482 16.713 1.00 94.06 171 ALA A O 1
ATOM 1397 N N . GLY A 1 172 ? -8.150 -9.787 16.953 1.00 94.31 172 GLY A N 1
ATOM 1398 C CA . GLY A 1 172 ? -8.592 -10.122 18.311 1.00 94.31 172 GLY A CA 1
ATOM 1399 C C . GLY A 1 172 ? -7.855 -9.388 19.436 1.00 94.31 172 GLY A C 1
ATOM 1400 O O . GLY A 1 172 ? -8.273 -9.476 20.588 1.00 94.31 172 GLY A O 1
ATOM 1401 N N . ASP A 1 173 ? -6.822 -8.597 19.136 1.00 96.19 173 ASP A N 1
ATOM 1402 C CA . ASP A 1 173 ? -6.124 -7.757 20.118 1.00 96.19 173 ASP A CA 1
ATOM 1403 C C . ASP A 1 173 ? -6.703 -6.335 20.142 1.00 96.19 173 ASP A C 1
ATOM 1405 O O . ASP A 1 173 ? -6.088 -5.337 19.744 1.00 96.19 173 ASP A O 1
ATOM 1409 N N . ALA A 1 174 ? -7.946 -6.240 20.616 1.00 96.00 174 ALA A N 1
ATOM 1410 C CA . ALA A 1 174 ? -8.654 -4.970 20.735 1.00 96.00 174 ALA A CA 1
ATOM 1411 C C . ALA A 1 174 ? -7.925 -3.968 21.646 1.00 96.00 174 ALA A C 1
ATOM 1413 O O . ALA A 1 174 ? -7.961 -2.764 21.395 1.00 96.00 174 ALA A O 1
ATOM 1414 N N . VAL A 1 175 ? -7.238 -4.455 22.683 1.00 97.50 175 VAL A N 1
ATOM 1415 C CA . VAL A 1 175 ? -6.564 -3.612 23.678 1.00 97.50 175 VAL A CA 1
ATOM 1416 C C . VAL A 1 175 ? -5.309 -2.968 23.093 1.00 97.50 175 VAL A C 1
ATOM 1418 O O . VAL A 1 175 ? -5.080 -1.773 23.299 1.00 97.50 175 VAL A O 1
ATOM 1421 N N . ALA A 1 176 ? -4.472 -3.715 22.367 1.00 97.50 176 ALA A N 1
ATOM 1422 C CA . ALA A 1 176 ? -3.331 -3.127 21.667 1.00 97.50 176 ALA A CA 1
ATOM 1423 C C . ALA A 1 176 ? -3.788 -2.212 20.525 1.00 97.50 176 ALA A C 1
ATOM 1425 O O . ALA A 1 176 ? -3.264 -1.103 20.394 1.00 97.50 176 ALA A O 1
ATOM 1426 N N . GLY A 1 177 ? -4.806 -2.625 19.761 1.00 97.31 177 GLY A N 1
ATOM 1427 C CA . GLY A 1 177 ? -5.387 -1.804 18.699 1.00 97.31 177 GLY A CA 1
ATOM 1428 C C . GLY A 1 177 ? -5.902 -0.459 19.216 1.00 97.31 177 GLY A C 1
ATOM 1429 O O . GLY A 1 177 ? -5.595 0.579 18.632 1.00 97.31 177 GLY A O 1
ATOM 1430 N N . ARG A 1 178 ? -6.609 -0.453 20.356 1.00 97.69 178 ARG A N 1
ATOM 1431 C CA . ARG A 1 178 ? -7.138 0.762 20.991 1.00 97.69 178 ARG A CA 1
ATOM 1432 C C . ARG A 1 178 ? -6.013 1.699 21.411 1.00 97.69 178 ARG A C 1
ATOM 1434 O O . ARG A 1 178 ? -6.031 2.867 21.041 1.00 97.69 178 ARG A O 1
ATOM 1441 N N . ARG A 1 179 ? -5.001 1.170 22.106 1.00 97.38 179 ARG A N 1
ATOM 1442 C CA . ARG A 1 179 ? -3.824 1.950 22.523 1.00 97.38 179 ARG A CA 1
ATOM 1443 C C . ARG A 1 179 ? -3.139 2.624 21.336 1.00 97.38 179 ARG A C 1
ATOM 1445 O O . ARG A 1 179 ? -2.768 3.790 21.419 1.00 97.38 179 ARG A O 1
ATOM 1452 N N . LEU A 1 180 ? -2.995 1.901 20.229 1.00 96.06 180 LEU A N 1
ATOM 1453 C CA . LEU A 1 180 ? -2.370 2.433 19.025 1.00 96.06 180 LEU A CA 1
ATOM 1454 C C . LEU A 1 180 ? -3.244 3.483 18.314 1.00 96.06 180 LEU A C 1
ATOM 1456 O O . LEU A 1 180 ? -2.714 4.484 17.833 1.00 96.06 180 LEU A O 1
ATOM 1460 N N . LEU A 1 181 ? -4.564 3.282 18.264 1.00 95.25 181 LEU A N 1
ATOM 1461 C CA . LEU A 1 181 ? -5.504 4.264 17.716 1.00 95.25 181 LEU A CA 1
ATOM 1462 C C . LEU A 1 181 ? -5.496 5.563 18.532 1.00 95.25 181 LEU A C 1
ATOM 1464 O O . LEU A 1 181 ? -5.481 6.648 17.952 1.00 95.25 181 LEU A O 1
ATOM 1468 N N . ASP A 1 182 ? -5.464 5.462 19.859 1.00 94.81 182 ASP A N 1
ATOM 1469 C CA . ASP A 1 182 ? -5.407 6.628 20.741 1.00 94.81 182 ASP A CA 1
ATOM 1470 C C . ASP A 1 182 ? -4.094 7.405 20.543 1.00 94.81 182 ASP A C 1
ATOM 1472 O O . ASP A 1 182 ? -4.114 8.634 20.440 1.00 94.81 182 ASP A O 1
ATOM 1476 N N . GLU A 1 183 ? -2.963 6.705 20.385 1.00 92.69 183 GLU A N 1
ATOM 1477 C CA . GLU A 1 183 ? -1.676 7.327 20.043 1.00 92.69 183 GLU A CA 1
ATOM 1478 C C . GLU A 1 183 ? -1.733 8.039 18.679 1.00 92.69 183 GLU A C 1
ATOM 1480 O O . GLU A 1 183 ? -1.257 9.168 18.542 1.00 92.69 183 GLU A O 1
ATOM 1485 N N . PHE A 1 184 ? -2.352 7.414 17.674 1.00 91.56 184 PHE A N 1
ATOM 1486 C CA . PHE A 1 184 ? -2.553 8.020 16.358 1.00 91.56 184 PHE A CA 1
ATOM 1487 C C . PHE A 1 184 ? -3.400 9.299 16.428 1.00 91.56 184 PHE A C 1
ATOM 1489 O O . PHE A 1 184 ? -3.002 10.330 15.884 1.00 91.56 184 PHE A O 1
ATOM 1496 N N . VAL A 1 185 ? -4.538 9.257 17.126 1.00 91.00 185 VAL A N 1
ATOM 1497 C CA . VAL A 1 185 ? -5.432 10.414 17.296 1.00 91.00 185 VAL A CA 1
ATOM 1498 C C . VAL A 1 185 ? -4.720 11.556 18.012 1.00 91.00 185 VAL A C 1
ATOM 1500 O O . VAL A 1 185 ? -4.853 12.705 17.594 1.00 91.00 185 VAL A O 1
ATOM 1503 N N . HIS A 1 186 ? -3.947 11.245 19.055 1.00 89.06 186 HIS A N 1
ATOM 1504 C CA . HIS A 1 186 ? -3.186 12.240 19.805 1.00 89.06 186 HIS A CA 1
ATOM 1505 C C . HIS A 1 186 ? -2.138 12.951 18.935 1.00 89.06 186 HIS A C 1
ATOM 1507 O O . HIS A 1 186 ? -1.964 14.160 19.054 1.00 89.06 186 HIS A O 1
ATOM 1513 N N . ARG A 1 187 ? -1.474 12.223 18.029 1.00 87.00 187 ARG A N 1
ATOM 1514 C CA . ARG A 1 187 ? -0.449 12.775 17.126 1.00 87.00 187 ARG A CA 1
ATOM 1515 C C . ARG A 1 187 ? -1.018 13.545 15.929 1.00 87.00 187 ARG A C 1
ATOM 1517 O O . ARG A 1 187 ? -0.340 14.422 15.411 1.00 87.00 187 ARG A O 1
ATOM 1524 N N . GLY A 1 188 ? -2.203 13.177 15.444 1.00 80.50 188 GLY A N 1
ATOM 1525 C CA . GLY A 1 188 ? -2.717 13.609 14.137 1.00 80.50 188 GLY A CA 1
ATOM 1526 C C . GLY A 1 188 ? -3.619 14.846 14.126 1.00 80.50 188 GLY A C 1
ATOM 1527 O O . GLY A 1 188 ? -4.254 15.078 13.101 1.00 80.50 188 GLY A O 1
ATOM 1528 N N . GLU A 1 189 ? -3.745 15.582 15.238 1.00 79.62 189 GLU A N 1
ATOM 1529 C CA . GLU A 1 189 ? -4.687 16.716 15.390 1.00 79.62 189 GLU A CA 1
ATOM 1530 C C . GLU A 1 189 ? -6.108 16.388 14.881 1.00 79.62 189 GLU A C 1
ATOM 1532 O O . GLU A 1 189 ? -6.791 17.182 14.230 1.00 79.62 189 GLU A O 1
ATOM 1537 N N . ILE A 1 190 ? -6.564 15.162 15.149 1.00 85.62 190 ILE A N 1
ATOM 1538 C CA . ILE A 1 190 ? -7.824 14.649 14.619 1.00 85.62 190 ILE A CA 1
ATOM 1539 C C . ILE A 1 190 ? -9.009 15.368 15.271 1.00 85.62 190 ILE A C 1
ATOM 1541 O O . ILE A 1 190 ? -9.161 15.385 16.493 1.00 85.62 190 ILE A O 1
ATOM 1545 N N . SER A 1 191 ? -9.900 15.916 14.440 1.00 87.06 191 SER A N 1
ATOM 1546 C CA . SER A 1 191 ? -11.114 16.589 14.913 1.00 87.06 191 SER A CA 1
ATOM 1547 C C . SER A 1 191 ? -12.002 15.672 15.767 1.00 87.06 191 SER A C 1
ATOM 1549 O O . SER A 1 191 ? -12.110 14.466 15.532 1.00 87.06 191 SER A O 1
ATOM 1551 N N . ALA A 1 192 ? -12.720 16.248 16.736 1.00 88.94 192 ALA A N 1
ATOM 1552 C CA . ALA A 1 192 ? -13.572 15.479 17.647 1.00 88.94 192 ALA A CA 1
ATOM 1553 C C . ALA A 1 192 ? -14.674 14.674 16.927 1.00 88.94 192 ALA A C 1
ATOM 1555 O O . ALA A 1 192 ? -15.042 13.588 17.375 1.00 88.94 192 ALA A O 1
ATOM 1556 N N . SER A 1 193 ? -15.210 15.183 15.811 1.00 89.44 193 SER A N 1
ATOM 1557 C CA . SER A 1 193 ? -16.200 14.465 14.997 1.00 89.44 193 SER A CA 1
ATOM 1558 C C . SER A 1 193 ? -15.596 13.243 14.305 1.00 89.44 193 SER A C 1
ATOM 1560 O O . SER A 1 193 ? -16.183 12.163 14.373 1.00 89.44 193 SER A O 1
ATOM 1562 N N . VAL A 1 194 ? -14.412 13.389 13.702 1.00 90.44 194 VAL A N 1
ATOM 1563 C CA . VAL A 1 194 ? -13.668 12.281 13.087 1.00 90.44 194 V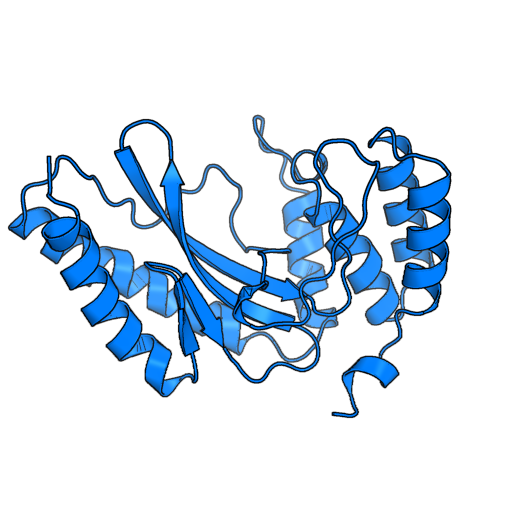AL A CA 1
ATOM 1564 C C . VAL A 1 194 ? -13.265 11.255 14.136 1.00 90.44 194 VAL A C 1
ATOM 1566 O O . VAL A 1 194 ? -13.469 10.067 13.907 1.00 90.44 194 VAL A O 1
ATOM 1569 N N . LYS A 1 195 ? -12.790 11.684 15.312 1.00 92.50 195 LYS A N 1
ATOM 1570 C CA . LYS A 1 195 ? -12.468 10.772 16.417 1.00 92.50 195 LYS A CA 1
ATOM 1571 C C . LYS A 1 195 ? -13.668 9.902 16.799 1.00 92.50 195 LYS A C 1
ATOM 1573 O O . LYS A 1 195 ? -13.536 8.687 16.865 1.00 92.50 195 LYS A O 1
ATOM 1578 N N . ARG A 1 196 ? -14.851 10.498 17.000 1.00 92.88 196 ARG A N 1
ATOM 1579 C CA . ARG A 1 196 ? -16.068 9.740 17.353 1.00 92.88 196 ARG A CA 1
ATOM 1580 C C . ARG A 1 196 ? -16.449 8.703 16.296 1.00 92.88 196 ARG A C 1
ATOM 1582 O O . ARG A 1 196 ? -16.883 7.607 16.639 1.00 92.88 196 ARG A O 1
ATOM 1589 N N . GLU A 1 197 ? -16.317 9.043 15.015 1.00 92.00 197 GLU A N 1
ATOM 1590 C CA . GLU A 1 197 ? -16.547 8.090 13.925 1.00 92.00 197 GLU A CA 1
ATOM 1591 C C . GLU A 1 197 ? -15.486 6.983 13.922 1.00 92.00 197 GLU A C 1
ATOM 1593 O O . GLU A 1 197 ? -15.859 5.817 13.823 1.00 92.00 197 GLU A O 1
ATOM 1598 N N . LEU A 1 198 ? -14.199 7.315 14.086 1.00 92.94 198 LEU A N 1
ATOM 1599 C CA . LEU A 1 198 ? -13.121 6.328 14.205 1.00 92.94 198 LEU A CA 1
ATOM 1600 C C . LEU A 1 198 ? -13.376 5.357 15.356 1.00 92.94 198 LEU A C 1
ATOM 1602 O O . LEU A 1 198 ? -13.275 4.155 15.148 1.00 92.94 198 LEU A O 1
ATOM 1606 N N . ASP A 1 199 ? -13.766 5.859 16.528 1.00 94.62 199 ASP A N 1
ATOM 1607 C CA . ASP A 1 199 ? -14.047 5.034 17.703 1.00 94.62 199 ASP A CA 1
ATOM 1608 C C . ASP A 1 199 ? -15.176 4.042 17.434 1.00 94.62 199 ASP A C 1
ATOM 1610 O O . ASP A 1 199 ? -15.006 2.844 17.653 1.00 94.62 199 ASP A O 1
ATOM 1614 N N . ARG A 1 200 ? -16.303 4.511 16.885 1.00 92.88 200 ARG A N 1
ATOM 1615 C CA . ARG A 1 200 ? -17.418 3.627 16.520 1.00 92.88 200 ARG A CA 1
ATOM 1616 C C . ARG A 1 200 ? -17.000 2.574 15.497 1.00 92.88 200 ARG A C 1
ATOM 1618 O O . ARG A 1 200 ? -17.466 1.442 15.556 1.00 92.88 200 ARG A O 1
ATOM 1625 N N . ARG A 1 201 ? -16.168 2.945 14.527 1.00 91.44 201 ARG A N 1
ATOM 1626 C CA . ARG A 1 201 ? -15.731 2.035 13.459 1.00 91.44 201 ARG A CA 1
ATOM 1627 C C . ARG A 1 201 ? -14.733 1.012 13.953 1.00 91.44 201 ARG A C 1
ATOM 1629 O O . ARG A 1 201 ? -14.816 -0.135 13.543 1.00 91.44 201 ARG A O 1
ATOM 1636 N N . PHE A 1 202 ? -13.834 1.430 14.829 1.00 94.31 202 PHE A N 1
ATOM 1637 C CA . PHE A 1 202 ? -12.911 0.538 15.499 1.00 94.31 202 PHE A CA 1
ATOM 1638 C C . PHE A 1 202 ? -13.679 -0.510 16.304 1.00 94.31 202 PHE A C 1
ATOM 1640 O O . PHE A 1 202 ? -13.381 -1.694 16.198 1.00 94.31 202 PHE A O 1
ATOM 1647 N N . GLU A 1 203 ? -14.725 -0.106 17.031 1.00 93.44 203 GLU A N 1
ATOM 1648 C CA . GLU A 1 203 ? -15.552 -1.073 17.755 1.00 93.44 203 GLU A CA 1
ATOM 1649 C C . GLU A 1 203 ? -16.371 -1.981 16.844 1.00 93.44 203 GLU A C 1
ATOM 1651 O O . GLU A 1 203 ? -16.566 -3.141 17.176 1.00 93.44 203 GLU A O 1
ATOM 1656 N N . ALA A 1 204 ? -16.800 -1.497 15.680 1.00 89.44 204 ALA A N 1
ATOM 1657 C CA . ALA A 1 204 ? -17.493 -2.323 14.698 1.00 89.44 204 ALA A CA 1
ATOM 1658 C C . ALA A 1 204 ? -16.557 -3.254 13.902 1.00 89.44 204 ALA A C 1
ATOM 1660 O O . ALA A 1 204 ? -17.042 -4.111 13.179 1.00 89.44 204 ALA A O 1
ATOM 1661 N N . ALA A 1 205 ? -15.232 -3.096 13.982 1.00 88.12 205 ALA A N 1
ATOM 1662 C CA . ALA A 1 205 ? -14.302 -3.909 13.206 1.00 88.12 205 ALA A CA 1
ATOM 1663 C C . ALA A 1 205 ? -14.134 -5.297 13.848 1.00 88.12 205 ALA A C 1
ATOM 1665 O O . ALA A 1 205 ? -13.364 -5.471 14.795 1.00 88.12 205 ALA A O 1
ATOM 1666 N N . HIS A 1 206 ? -14.846 -6.295 13.328 1.00 79.31 206 HIS A N 1
ATOM 1667 C CA . HIS A 1 206 ? -14.781 -7.683 13.790 1.00 79.31 206 HIS A CA 1
ATOM 1668 C C . HIS A 1 206 ? -14.408 -8.653 12.661 1.00 79.31 206 HIS A C 1
ATOM 1670 O O . HIS A 1 206 ? -14.606 -8.364 11.483 1.00 79.31 206 HIS A O 1
ATOM 1676 N N . VAL A 1 207 ? -13.856 -9.815 13.037 1.00 65.06 207 VAL A N 1
ATOM 1677 C CA . VAL A 1 207 ? -13.501 -10.909 12.107 1.00 65.06 207 VAL A CA 1
ATOM 1678 C C . VAL A 1 207 ? -14.718 -11.390 11.321 1.00 65.06 207 VAL A C 1
ATOM 1680 O O . VAL A 1 207 ? -14.604 -11.674 10.131 1.00 65.06 207 VAL A O 1
ATOM 1683 N N . ASP A 1 208 ? -15.878 -11.451 11.974 1.00 56.97 208 ASP A N 1
ATOM 1684 C CA . ASP A 1 208 ? -17.084 -12.073 11.421 1.00 56.97 208 ASP A CA 1
ATOM 1685 C C . ASP A 1 208 ? -17.677 -11.280 10.243 1.00 56.97 208 ASP A C 1
ATOM 1687 O O . ASP A 1 208 ? -18.224 -11.871 9.311 1.00 56.97 208 ASP A O 1
ATOM 1691 N N . ASP A 1 209 ? -17.440 -9.964 10.199 1.00 53.41 209 ASP A N 1
ATOM 1692 C CA . ASP A 1 209 ? -17.822 -9.085 9.083 1.00 53.41 209 ASP A CA 1
ATOM 1693 C C . ASP A 1 209 ? -16.935 -9.268 7.835 1.00 53.41 209 ASP A C 1
ATOM 1695 O O . ASP A 1 209 ? -17.191 -8.679 6.783 1.00 53.41 209 ASP A O 1
ATOM 1699 N N . LEU A 1 210 ? -15.877 -10.081 7.933 1.00 55.97 210 LEU A N 1
ATOM 1700 C CA . LEU A 1 210 ? -14.926 -10.368 6.855 1.00 55.97 210 LEU A CA 1
ATOM 1701 C C . LEU A 1 210 ? -15.059 -11.801 6.317 1.00 55.97 210 LEU A C 1
ATOM 1703 O O . LEU A 1 210 ? -14.292 -12.191 5.435 1.00 55.97 210 LEU A O 1
ATOM 1707 N N . LEU A 1 211 ? -16.005 -12.597 6.831 1.00 39.44 211 LEU A N 1
ATOM 1708 C CA . LEU A 1 211 ? -16.189 -13.999 6.438 1.00 39.44 211 LEU A CA 1
ATOM 1709 C C . LEU A 1 211 ? -17.403 -14.234 5.531 1.00 39.44 211 LEU A C 1
ATOM 1711 O O . LEU A 1 211 ? -17.366 -15.178 4.733 1.00 39.44 211 LEU A O 1
ATOM 1715 N N . PHE A 1 212 ? -18.407 -13.353 5.555 1.00 33.69 212 PHE A N 1
ATOM 1716 C CA . PHE A 1 212 ? -19.646 -13.516 4.790 1.00 33.69 212 PHE A CA 1
ATOM 1717 C C . PHE A 1 212 ? -19.843 -12.412 3.746 1.00 33.69 212 PHE A C 1
ATOM 1719 O O . PHE A 1 212 ? -20.267 -11.296 4.039 1.00 33.69 212 PHE A O 1
ATOM 1726 N N . GLY A 1 213 ? -19.530 -12.788 2.510 1.00 35.22 213 GLY A N 1
ATOM 1727 C CA . GLY A 1 213 ? -19.824 -12.125 1.248 1.00 35.22 213 GLY A CA 1
ATOM 1728 C C . GLY A 1 213 ? -19.630 -13.159 0.154 1.00 35.22 213 GLY A C 1
ATOM 1729 O O . GLY A 1 213 ? -18.561 -13.817 0.199 1.00 35.22 213 GLY A O 1
#

Foldseek 3Di:
DADPCLQQVLQCVLCCVQCVVVQWDDLDRQKIWHADALFWIKIWGWAADPPQKIAIWIDTFGQLFWDAPLQLEDIDGQNHPNSGDHQATLDDPVDRFLIAHNPDDSVVRSVSCCPRVVVVVVVSVVVVVQDDDLVSCQVSLVVQQPDDDPPQGQLNPLRHLRSNLLSCLQVVNPVVSVVSVVVSCVPRVRDPVSNVVSVVSSVVRYVVSSPDD

pLDDT: mean 87.43, std 11.68, range [33.69, 97.69]

Sequence (213 aa):
MLSADDFYAPIDALVDRRLAELGFVQIRRANWAKQDCKSARPLFFIQHYKGKISAPVWGYSLNFVPHINNSGAKLYWHRTLKSARLDVSPFDALQKEAALNWFARPEDHAMAVERGLGGALERAVDFFERYRSIPDLLPLFERLRKHKSDALGYWNFTNLPLAHAFSLRVAGDAVAGRRLLDEFVHRGEISASVKRELDRRFEAAHVDDLLFG

Radius of gyration: 18.07 Å; chains: 1; bounding box: 37×34×49 Å